Protein AF-A0ABD6B821-F1 (afdb_monomer)

InterPro domains:
  IPR001576 Phosphoglycerate kinase [PF00162] (8-234)
  IPR001576 Phosphoglycerate kinase [PR00477] (36-51)
  IPR001576 Phosphoglycerate kinase [PR00477] (71-93)
  IPR001576 Phosphoglycerate kinase [PR00477] (125-144)
  IPR001576 Phosphoglycerate kinase [PTHR11406] (9-223)
  IPR015824 Phosphoglycerate kinase, N-terminal [G3DSA:3.40.50.1260] (3-112)
  IPR015824 Phosphoglycerate kinase, N-terminal [G3DSA:3.40.50.1260] (115-234)
  IPR036043 Phosphoglycerate kinase superfamily [SSF53748] (6-221)

Sequence (234 aa):
MDRVGRCADYLDLDVRFVDDICGPTAIDAIEDAAPGEVLLLDNVRMDDDELADREPAEHARSRLVTRLADAADAYVNDAYSAAHRGHASLVGFPYALPAYAGRVMETEYEANSAIATREFDGQVTMAVGGTKATDVIEVMDAIGDKVDAFCLGGIAGELFLRAAGHSVGYDVGDSERFDEQWAENEETIRSVLDERGDQIHLPLDLAYENEYGQRAEIALWQIDEKSTPFLDVG

Mean predicted aligned error: 5.6 Å

pLDDT: mean 94.17, std 5.26, range [50.94, 98.5]

Structure (mmCIF, N/CA/C/O backbone):
data_AF-A0ABD6B821-F1
#
_entry.id   AF-A0ABD6B821-F1
#
loop_
_atom_site.group_PDB
_atom_site.id
_atom_site.type_symbol
_atom_site.label_atom_id
_atom_site.label_alt_id
_atom_site.label_comp_id
_atom_site.label_asym_id
_atom_site.label_entity_id
_atom_site.label_seq_id
_atom_site.pdbx_PDB_ins_code
_atom_site.Cartn_x
_atom_site.Cartn_y
_atom_site.Cartn_z
_atom_site.occupancy
_atom_site.B_iso_or_equiv
_atom_site.auth_seq_id
_atom_site.auth_comp_id
_atom_site.auth_asym_id
_atom_site.auth_atom_id
_atom_site.pdbx_PDB_model_num
ATOM 1 N N . MET A 1 1 ? -5.865 21.964 5.860 1.00 50.94 1 MET A N 1
ATOM 2 C CA . MET A 1 1 ? -7.031 21.408 5.142 1.00 50.94 1 MET A CA 1
ATOM 3 C C . MET A 1 1 ? -8.024 20.976 6.197 1.00 50.94 1 MET A C 1
ATOM 5 O O . MET A 1 1 ? -7.633 20.193 7.053 1.00 50.94 1 MET A O 1
ATOM 9 N N . ASP A 1 2 ? -9.235 21.522 6.170 1.00 78.69 2 ASP A N 1
ATOM 10 C CA . ASP A 1 2 ? -10.308 21.134 7.084 1.00 78.69 2 ASP A CA 1
ATOM 11 C C . ASP A 1 2 ? -10.749 19.696 6.763 1.00 78.69 2 ASP A C 1
ATOM 13 O O . ASP A 1 2 ? -11.367 19.433 5.730 1.00 78.69 2 ASP A O 1
ATOM 17 N N . ARG A 1 3 ? -10.309 18.738 7.588 1.00 78.25 3 ARG A N 1
ATOM 18 C CA . ARG A 1 3 ? -10.645 17.315 7.416 1.00 78.25 3 ARG A CA 1
ATOM 19 C C . ARG A 1 3 ? -12.113 17.052 7.748 1.00 78.25 3 ARG A C 1
ATOM 21 O O . ARG A 1 3 ? -12.692 16.139 7.174 1.00 78.25 3 ARG A O 1
ATOM 28 N N . VAL A 1 4 ? -12.696 17.869 8.622 1.00 79.75 4 VAL A N 1
ATOM 29 C CA . VAL A 1 4 ? -14.062 17.724 9.127 1.00 79.75 4 VAL A CA 1
ATOM 30 C C . VAL A 1 4 ? -15.046 18.105 8.033 1.00 79.75 4 VAL A C 1
ATOM 32 O O . VAL A 1 4 ? -15.863 17.272 7.655 1.00 79.75 4 VAL A O 1
ATOM 35 N N . GLY A 1 5 ? -14.890 19.301 7.450 1.00 74.50 5 GLY A N 1
ATOM 36 C CA . GLY A 1 5 ? -15.751 19.770 6.360 1.00 74.50 5 GLY A CA 1
ATOM 37 C C . GLY A 1 5 ? -15.772 18.805 5.174 1.00 74.50 5 GLY A C 1
ATOM 38 O O . GLY A 1 5 ? -16.833 18.425 4.698 1.00 74.50 5 GLY A O 1
ATOM 39 N N . ARG A 1 6 ? -14.604 18.289 4.773 1.00 84.44 6 ARG A N 1
ATOM 40 C CA . ARG A 1 6 ? -14.527 17.284 3.704 1.00 84.44 6 ARG A CA 1
ATOM 41 C C . ARG A 1 6 ? -15.221 15.968 4.050 1.00 84.44 6 ARG A C 1
ATOM 43 O O . ARG A 1 6 ? -15.863 15.393 3.181 1.00 84.44 6 ARG A O 1
ATOM 50 N N . CYS A 1 7 ? -15.041 15.444 5.264 1.00 83.69 7 CYS A N 1
ATOM 51 C CA . CYS A 1 7 ? -15.712 14.205 5.660 1.00 83.69 7 CYS A CA 1
ATOM 52 C C . CYS A 1 7 ? -17.230 14.389 5.689 1.00 83.69 7 CYS A C 1
ATOM 54 O O . CYS A 1 7 ? -17.938 13.521 5.190 1.00 83.69 7 CYS A O 1
ATOM 56 N N . ALA A 1 8 ? -17.709 15.523 6.205 1.00 84.94 8 ALA A N 1
ATOM 57 C CA . ALA A 1 8 ? -19.130 15.848 6.209 1.00 84.94 8 ALA A CA 1
ATOM 58 C C . ALA A 1 8 ? -19.708 15.883 4.783 1.00 84.94 8 ALA A C 1
ATOM 60 O O . ALA A 1 8 ? -20.716 15.231 4.518 1.00 84.94 8 ALA A O 1
ATOM 61 N N . ASP A 1 9 ? -19.007 16.527 3.841 1.00 85.50 9 ASP A N 1
ATOM 62 C CA . ASP A 1 9 ? -19.418 16.590 2.432 1.00 85.50 9 ASP A CA 1
ATOM 63 C C . ASP A 1 9 ? -19.541 15.200 1.777 1.00 85.50 9 ASP A C 1
ATOM 65 O O . ASP A 1 9 ? -20.451 14.965 0.983 1.00 85.50 9 ASP A O 1
ATOM 69 N N . TYR A 1 10 ? -18.629 14.266 2.081 1.00 88.69 10 TYR A N 1
ATOM 70 C CA . TYR A 1 10 ? -18.671 12.909 1.515 1.00 88.69 10 TYR A CA 1
ATOM 71 C C . TYR A 1 10 ? -19.720 12.007 2.165 1.00 88.69 10 TYR A C 1
ATOM 73 O O . TYR A 1 10 ? -20.216 11.090 1.509 1.00 88.69 10 TYR A O 1
ATOM 81 N N . LEU A 1 11 ? -20.011 12.223 3.449 1.00 85.88 11 LEU A N 1
ATOM 82 C CA . LEU A 1 11 ? -20.937 11.391 4.211 1.00 85.88 11 LEU A CA 1
ATOM 83 C C . LEU A 1 11 ? -22.391 11.864 4.104 1.00 85.88 11 LEU A C 1
ATOM 85 O O . LEU A 1 11 ? -23.276 11.084 4.438 1.00 85.88 11 LEU A O 1
ATOM 89 N N . ASP A 1 12 ? -22.632 13.100 3.648 1.00 88.50 12 ASP A N 1
ATOM 90 C CA . ASP A 1 12 ? -23.939 13.774 3.742 1.00 88.50 12 ASP A CA 1
ATOM 91 C C . ASP A 1 12 ? -24.484 13.735 5.187 1.00 88.50 12 ASP A C 1
ATOM 93 O O . ASP A 1 12 ? -25.670 13.531 5.445 1.00 88.50 12 ASP A O 1
ATOM 97 N N . LEU A 1 13 ? -23.563 13.868 6.149 1.00 88.94 13 LEU A N 1
ATOM 98 C CA . LEU A 1 13 ? -23.803 13.814 7.589 1.00 88.94 13 LEU A CA 1
ATOM 99 C C . LEU A 1 13 ? -22.979 14.892 8.288 1.00 88.94 13 LEU A C 1
ATOM 101 O O . LEU A 1 13 ? -21.835 15.159 7.912 1.00 88.94 13 LEU A O 1
ATOM 105 N N . ASP A 1 14 ? -23.533 15.460 9.356 1.00 89.69 14 ASP A N 1
ATOM 106 C CA . ASP A 1 14 ? -22.781 16.353 10.232 1.00 89.69 14 ASP A CA 1
ATOM 107 C C . ASP A 1 14 ? -21.692 15.561 10.973 1.00 89.69 14 ASP A C 1
ATOM 109 O O . ASP A 1 14 ? -21.970 14.602 11.696 1.00 89.69 14 ASP A O 1
ATOM 113 N N . VAL A 1 15 ? -20.435 15.979 10.800 1.00 94.19 15 VAL A N 1
ATOM 114 C CA . VAL A 1 15 ? -19.281 15.418 11.513 1.00 94.19 15 VAL A CA 1
ATOM 115 C C . VAL A 1 15 ? -18.841 16.405 12.583 1.00 94.19 15 VAL A C 1
ATOM 117 O O . VAL A 1 15 ? -18.443 17.532 12.282 1.00 94.19 15 VAL A O 1
ATOM 120 N N . ARG A 1 16 ? -18.870 15.980 13.846 1.00 94.81 16 ARG A N 1
ATOM 121 C CA . ARG A 1 16 ? -18.405 16.795 14.970 1.00 94.81 16 ARG A CA 1
ATOM 122 C C . ARG A 1 16 ? -16.944 16.490 15.266 1.00 94.81 16 ARG A C 1
ATOM 124 O O . ARG A 1 16 ? -16.586 15.365 15.599 1.00 94.81 16 ARG A O 1
ATOM 131 N N . PHE A 1 17 ? -16.103 17.514 15.198 1.00 96.06 17 PHE A N 1
ATOM 132 C CA . PHE A 1 17 ? -14.724 17.410 15.662 1.00 96.06 17 PHE A CA 1
ATOM 133 C C . PHE A 1 17 ? -14.644 17.470 17.187 1.00 96.06 17 PHE A C 1
ATOM 135 O O . PHE A 1 17 ? -15.317 18.297 17.812 1.00 96.06 17 PHE A O 1
ATOM 142 N N . VAL A 1 18 ? -13.791 16.633 17.767 1.00 97.25 18 VAL A N 1
ATOM 143 C CA . VAL A 1 18 ? -13.470 16.631 19.193 1.00 97.25 18 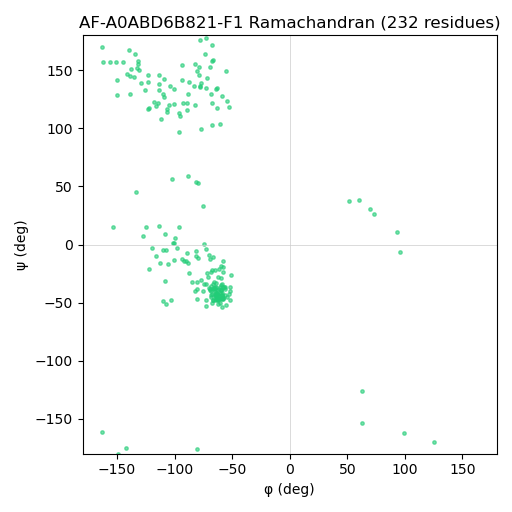VAL A CA 1
ATOM 144 C C . VAL A 1 18 ? -11.964 16.819 19.339 1.00 97.25 18 VAL A C 1
ATOM 146 O O . VAL A 1 18 ? -11.186 15.987 18.885 1.00 97.25 18 VAL A O 1
ATOM 149 N N . ASP A 1 19 ? -11.565 17.923 19.970 1.00 96.38 19 ASP A N 1
ATOM 150 C CA . ASP A 1 19 ? -10.162 18.312 20.193 1.00 96.38 19 ASP A CA 1
ATOM 151 C C . ASP A 1 19 ? -9.547 17.543 21.380 1.00 96.38 19 ASP A C 1
ATOM 153 O O . ASP A 1 19 ? -9.100 18.114 22.374 1.00 96.38 19 ASP A O 1
ATOM 157 N N . ASP A 1 20 ? -9.665 16.217 21.325 1.00 97.94 20 ASP A N 1
ATOM 158 C CA . ASP A 1 20 ? -9.138 15.242 22.276 1.00 97.94 20 ASP A CA 1
ATOM 159 C C . ASP A 1 20 ? -9.125 13.861 21.594 1.00 97.94 20 ASP A C 1
ATOM 161 O O . ASP A 1 20 ? -9.864 13.613 20.639 1.00 97.94 20 ASP A O 1
ATOM 165 N N . ILE A 1 21 ? -8.277 12.957 22.078 1.00 97.88 21 ILE A N 1
ATOM 166 C CA . ILE A 1 21 ? -8.089 11.611 21.523 1.00 97.88 21 ILE A CA 1
ATOM 167 C C . ILE A 1 21 ? -8.710 10.565 22.447 1.00 97.88 21 ILE A C 1
ATOM 169 O O . ILE A 1 21 ? -9.454 9.706 22.000 1.00 97.88 21 ILE A O 1
ATOM 173 N N . CYS A 1 22 ? -8.385 10.603 23.740 1.00 97.50 22 CYS A N 1
ATOM 174 C CA . CYS A 1 22 ? -8.849 9.617 24.727 1.00 97.50 22 CYS A CA 1
ATOM 175 C C . CYS A 1 22 ? -8.900 10.181 26.159 1.00 97.50 22 CYS A C 1
ATOM 177 O O . CYS A 1 22 ? -8.908 9.435 27.145 1.00 97.50 22 CYS A O 1
ATOM 179 N N . GLY A 1 23 ? -8.834 11.507 26.296 1.00 97.56 23 GLY A N 1
ATOM 180 C CA . GLY A 1 23 ? -9.073 12.207 27.549 1.00 97.56 23 GLY A CA 1
ATOM 181 C C . GLY A 1 23 ? -10.569 12.376 27.848 1.00 97.56 23 GLY A C 1
ATOM 182 O O . GLY A 1 23 ? -11.419 11.860 27.122 1.00 97.56 23 GLY A O 1
ATOM 183 N N . PRO A 1 24 ? -10.907 13.081 28.944 1.00 97.69 24 PRO A N 1
ATOM 184 C CA . PRO A 1 24 ? -12.293 13.251 29.377 1.00 97.69 24 PRO A CA 1
ATOM 185 C C . PRO A 1 24 ? -13.194 13.871 28.306 1.00 97.69 24 PRO A C 1
ATOM 187 O O . PRO A 1 24 ? -14.315 13.419 28.136 1.00 97.69 24 PRO A O 1
ATOM 190 N N . THR A 1 25 ? -12.693 14.841 27.532 1.00 98.06 25 THR A N 1
ATOM 191 C CA . THR A 1 25 ? -13.486 15.509 26.490 1.00 98.06 25 THR A CA 1
ATOM 192 C C . THR A 1 25 ? -13.881 14.538 25.378 1.00 98.06 25 THR A C 1
ATOM 194 O O . THR A 1 25 ? -14.997 14.621 24.869 1.00 98.06 25 THR A O 1
ATOM 197 N N . ALA A 1 26 ? -12.982 13.621 25.002 1.00 98.00 26 ALA A N 1
ATOM 198 C CA . ALA A 1 26 ? -13.280 12.575 24.027 1.00 98.00 26 ALA A CA 1
ATOM 199 C C . ALA A 1 26 ? -14.321 11.587 24.563 1.00 98.00 26 ALA A C 1
ATOM 201 O O . ALA A 1 26 ? -15.294 11.305 23.872 1.00 98.00 26 ALA A O 1
ATOM 202 N N . ILE A 1 27 ? -14.137 11.099 25.794 1.00 98.25 27 ILE A N 1
ATOM 203 C CA . ILE A 1 27 ? -15.042 10.110 26.396 1.00 98.25 27 ILE A CA 1
ATOM 204 C C . ILE A 1 27 ? -16.441 10.692 26.604 1.00 98.25 27 ILE A C 1
ATOM 206 O O . ILE A 1 27 ? -17.403 10.089 26.143 1.00 98.25 27 ILE A O 1
ATOM 210 N N . ASP A 1 28 ? -16.553 11.891 27.181 1.00 98.00 28 ASP A N 1
ATOM 211 C CA . ASP A 1 28 ? -17.843 12.559 27.381 1.00 98.00 28 ASP A CA 1
ATOM 212 C C . ASP A 1 28 ? -18.567 12.766 26.037 1.00 98.00 28 ASP A C 1
ATOM 214 O O . ASP A 1 28 ? -19.766 12.528 25.921 1.00 98.00 28 ASP A O 1
ATOM 218 N N . ALA A 1 29 ? -17.838 13.158 24.982 1.00 97.88 29 ALA A N 1
ATOM 219 C CA . ALA A 1 29 ? -18.425 13.333 23.655 1.00 97.88 29 ALA A CA 1
ATOM 22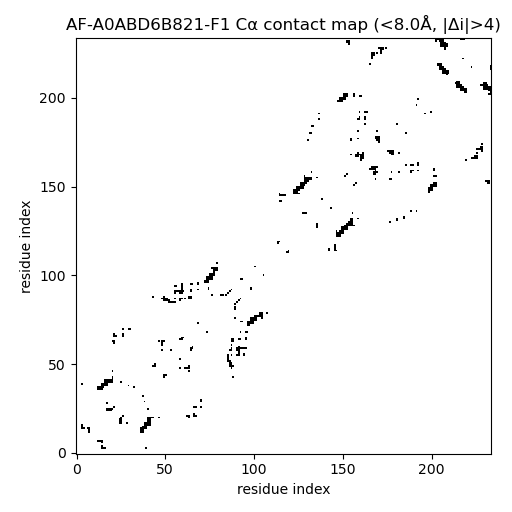0 C C . ALA A 1 29 ? -18.928 12.015 23.045 1.00 97.88 29 ALA A C 1
ATOM 222 O O . ALA A 1 29 ? -19.958 12.035 22.376 1.00 97.88 29 ALA A O 1
ATOM 223 N N . ILE A 1 30 ? -18.213 10.903 23.256 1.00 97.81 30 ILE A N 1
ATOM 224 C CA . ILE A 1 30 ? -18.612 9.567 22.789 1.00 97.81 30 ILE A CA 1
ATOM 225 C C . ILE A 1 30 ? -19.851 9.080 23.549 1.00 97.81 30 ILE A C 1
ATOM 227 O O . ILE A 1 30 ? -20.790 8.600 22.921 1.00 97.81 30 ILE A O 1
ATOM 231 N N . GLU A 1 31 ? -19.883 9.233 24.876 1.00 97.06 31 GLU A N 1
ATOM 232 C CA . GLU A 1 31 ? -21.016 8.812 25.714 1.00 97.06 31 GLU A CA 1
ATOM 233 C C . GLU A 1 31 ? -22.295 9.623 25.435 1.00 97.06 31 GLU A C 1
ATOM 235 O O . GLU A 1 31 ? -23.399 9.080 25.509 1.00 97.06 31 GLU A O 1
ATOM 240 N N . ASP A 1 32 ? -22.152 10.903 25.075 1.00 97.25 32 ASP A N 1
ATOM 241 C CA . ASP A 1 32 ? -23.264 11.786 24.707 1.00 97.25 32 ASP A CA 1
ATOM 242 C C . ASP A 1 32 ? -23.761 11.585 23.259 1.00 97.25 32 ASP A C 1
ATOM 244 O O . ASP A 1 32 ? -24.806 12.136 22.893 1.00 97.25 32 ASP A O 1
ATOM 248 N N . ALA A 1 33 ? -23.033 10.837 22.421 1.00 96.75 33 ALA A N 1
ATOM 249 C CA . ALA A 1 33 ? -23.342 10.704 21.000 1.00 96.75 33 ALA A CA 1
ATOM 250 C C . ALA A 1 33 ? -24.640 9.918 20.761 1.00 96.75 33 ALA A C 1
ATOM 252 O O . ALA A 1 33 ? -24.837 8.801 21.248 1.00 96.75 33 ALA A O 1
ATOM 253 N N . ALA A 1 34 ? -25.532 10.482 19.948 1.00 95.38 34 ALA A N 1
ATOM 254 C CA . ALA A 1 34 ? -26.761 9.806 19.555 1.00 95.38 34 ALA A CA 1
ATOM 255 C C . ALA A 1 34 ? -26.524 8.822 18.390 1.00 95.38 34 ALA A C 1
ATOM 257 O O . ALA A 1 34 ? -25.614 9.010 17.577 1.00 95.38 34 ALA A O 1
ATOM 258 N N . PRO A 1 35 ? -27.372 7.785 18.229 1.00 95.06 35 PRO A N 1
ATOM 259 C CA . PRO A 1 35 ? -27.283 6.888 17.082 1.00 95.06 35 PRO A CA 1
ATOM 260 C C . PRO A 1 35 ? -27.327 7.648 15.748 1.00 95.06 35 PRO A C 1
ATOM 262 O O . PRO A 1 35 ? -28.292 8.357 15.463 1.00 95.06 35 PRO A O 1
ATOM 265 N N . GLY A 1 36 ? -26.301 7.448 14.918 1.00 92.56 36 GLY A N 1
ATOM 266 C CA . GLY A 1 36 ? -26.153 8.107 13.616 1.00 92.56 36 GLY A CA 1
ATOM 267 C C . GLY A 1 36 ? -25.276 9.362 13.627 1.00 92.56 36 GLY A C 1
ATOM 268 O O . GLY A 1 36 ? -24.982 9.880 12.553 1.00 92.56 36 GLY A O 1
ATOM 269 N N . GLU A 1 37 ? -24.826 9.830 14.793 1.00 94.75 37 GLU A N 1
ATOM 270 C CA . GLU A 1 37 ? -23.847 10.914 14.882 1.00 94.75 37 GLU A CA 1
ATOM 271 C C . GLU A 1 37 ? -22.425 10.409 14.614 1.00 94.75 37 GLU A C 1
ATOM 273 O O . GLU A 1 37 ? -22.060 9.285 14.967 1.00 94.75 37 GLU A O 1
ATOM 278 N N . VAL A 1 38 ? -21.609 11.257 13.983 1.00 95.56 38 VAL A N 1
ATOM 279 C CA . VAL A 1 38 ? -20.219 10.944 13.640 1.00 95.56 38 VAL A CA 1
ATOM 280 C C . VAL A 1 38 ? -19.290 11.907 14.362 1.00 95.56 38 VAL A C 1
ATOM 282 O O . VAL A 1 38 ? -19.358 13.125 14.176 1.00 95.56 38 VAL A O 1
ATOM 285 N N . LEU A 1 39 ? -18.381 11.347 15.157 1.00 96.19 39 LEU A N 1
ATOM 286 C CA . LEU A 1 39 ? -17.322 12.090 15.826 1.00 96.19 39 LEU A CA 1
ATOM 287 C C . LEU A 1 39 ? -15.988 11.862 15.117 1.00 96.19 39 LEU A C 1
ATOM 289 O O . LEU A 1 39 ? -15.629 10.731 14.791 1.00 96.19 39 LEU A O 1
ATOM 293 N N . LEU A 1 40 ? -15.233 12.940 14.922 1.00 96.56 40 LEU A N 1
ATOM 294 C CA . LEU A 1 40 ? -13.838 12.884 14.505 1.00 96.56 40 LEU A CA 1
ATOM 295 C C . LEU A 1 40 ? -12.963 13.357 15.663 1.00 96.56 40 LEU A C 1
ATOM 297 O O . LEU A 1 40 ? -12.944 14.546 15.976 1.00 96.56 40 LEU A O 1
ATOM 301 N N . LEU A 1 41 ? -12.255 12.417 16.283 1.00 97.31 41 LEU A N 1
ATOM 302 C CA . LEU A 1 41 ? -11.277 12.705 17.332 1.00 97.31 41 LEU A CA 1
ATOM 303 C C . LEU A 1 41 ? -10.007 13.330 16.735 1.00 97.31 41 LEU A C 1
ATOM 305 O O . LEU A 1 41 ? -9.773 13.260 15.520 1.00 97.31 41 LEU A O 1
ATOM 309 N N . ASP A 1 42 ? -9.186 13.939 17.587 1.00 96.69 42 ASP A N 1
ATOM 310 C CA . ASP A 1 42 ? -7.944 14.576 17.152 1.00 96.69 42 ASP A CA 1
ATOM 311 C C . ASP A 1 42 ? -6.905 13.547 16.647 1.00 96.69 42 ASP A C 1
ATOM 313 O O . ASP A 1 42 ? -7.074 12.326 16.711 1.00 96.69 42 ASP A O 1
ATOM 317 N N . ASN A 1 43 ? -5.815 14.039 16.064 1.00 96.88 43 ASN A N 1
ATOM 318 C CA . ASN A 1 43 ? -4.777 13.231 15.450 1.00 96.88 43 ASN A CA 1
ATOM 319 C C . ASN A 1 43 ? -4.111 12.290 16.463 1.00 96.88 43 ASN A C 1
ATOM 321 O O . ASN A 1 43 ? -3.213 12.692 17.200 1.00 96.88 43 ASN A O 1
ATOM 325 N N . VAL A 1 44 ? -4.473 11.007 16.393 1.00 97.25 44 VAL A N 1
ATOM 326 C CA . VAL A 1 44 ? -3.994 9.937 17.283 1.00 97.25 44 VAL A CA 1
ATOM 327 C C . VAL A 1 44 ? -2.468 9.857 17.424 1.00 97.25 44 VAL A C 1
ATOM 329 O O . VAL A 1 44 ? -1.972 9.469 18.472 1.00 97.25 44 VAL A O 1
ATOM 332 N N . ARG A 1 45 ? -1.700 10.311 16.422 1.00 97.00 45 ARG A N 1
ATOM 333 C CA . ARG A 1 45 ? -0.225 10.365 16.483 1.00 97.00 45 ARG A CA 1
ATOM 334 C C . ARG A 1 45 ? 0.337 11.358 17.497 1.00 97.00 45 ARG A C 1
ATOM 336 O O . ARG A 1 45 ? 1.546 11.359 17.705 1.00 97.00 45 ARG A O 1
ATOM 343 N N . MET A 1 46 ? -0.500 12.227 18.056 1.00 96.06 46 MET A N 1
ATOM 344 C CA . MET A 1 46 ? -0.112 13.128 19.141 1.00 96.06 46 MET A CA 1
ATOM 345 C C . MET A 1 46 ? -0.136 12.434 20.510 1.00 96.06 46 MET A C 1
ATOM 347 O O . MET A 1 46 ? 0.341 13.018 21.478 1.00 96.06 46 MET A O 1
ATOM 351 N N . ASP A 1 47 ? -0.681 11.217 20.606 1.00 96.81 47 ASP A N 1
ATOM 352 C CA . ASP A 1 47 ? -0.631 10.411 21.822 1.00 96.81 47 ASP A CA 1
ATOM 353 C C . ASP A 1 47 ? 0.641 9.549 21.851 1.00 96.81 47 ASP A C 1
ATOM 355 O O . ASP A 1 47 ? 0.940 8.830 20.897 1.00 96.81 47 ASP A O 1
ATOM 359 N N . ASP A 1 48 ? 1.389 9.594 22.954 1.00 95.75 48 ASP A N 1
ATOM 360 C CA . ASP A 1 48 ? 2.637 8.834 23.104 1.00 95.75 48 ASP A CA 1
ATOM 361 C C . ASP A 1 48 ? 2.420 7.311 23.036 1.00 95.75 48 ASP A C 1
ATOM 363 O O . ASP A 1 48 ? 3.322 6.578 22.622 1.00 95.75 48 ASP A O 1
ATOM 367 N N . ASP A 1 49 ? 1.239 6.809 23.421 1.00 96.31 49 ASP A N 1
ATOM 368 C CA . ASP A 1 49 ? 0.941 5.377 23.342 1.00 96.31 49 ASP A CA 1
ATOM 369 C C . ASP A 1 49 ? 0.754 4.897 21.891 1.00 96.31 49 ASP A C 1
ATOM 371 O O . ASP A 1 49 ? 0.980 3.715 21.631 1.00 96.31 49 ASP A O 1
ATOM 375 N N . GLU A 1 50 ? 0.383 5.774 20.947 1.00 97.88 50 GLU A N 1
ATOM 376 C CA . GLU A 1 50 ? 0.148 5.423 19.535 1.00 97.88 50 GLU A CA 1
ATOM 377 C C . GLU A 1 50 ? 1.421 4.955 18.826 1.00 97.88 50 GLU A C 1
ATOM 379 O O . GLU A 1 50 ? 1.377 3.990 18.064 1.00 97.88 50 GLU A O 1
ATOM 384 N N . LEU A 1 51 ? 2.541 5.639 19.076 1.00 96.62 51 LEU A N 1
ATOM 385 C CA . LEU A 1 51 ? 3.821 5.414 18.393 1.00 96.62 51 LEU A CA 1
ATOM 386 C C . LEU A 1 51 ? 4.817 4.589 19.219 1.00 96.62 51 LEU A C 1
ATOM 388 O O . LEU A 1 51 ? 5.952 4.389 18.785 1.00 96.62 51 LEU A O 1
ATOM 392 N N . ALA A 1 52 ? 4.429 4.151 20.418 1.00 96.00 52 ALA A N 1
ATOM 393 C CA . ALA A 1 52 ? 5.286 3.335 21.264 1.00 96.00 52 ALA A CA 1
ATOM 394 C C . ALA A 1 52 ? 5.586 1.987 20.592 1.00 96.00 52 ALA A C 1
ATOM 396 O O . ALA A 1 52 ? 4.677 1.318 20.121 1.00 96.00 52 ALA A O 1
ATOM 397 N N . ASP A 1 53 ? 6.849 1.566 20.599 1.00 95.44 53 ASP A N 1
ATOM 398 C CA . ASP A 1 53 ? 7.246 0.245 20.103 1.00 95.44 53 ASP A CA 1
ATOM 399 C C . ASP A 1 53 ? 6.880 -0.825 21.142 1.00 95.44 53 ASP A C 1
ATOM 401 O O . ASP A 1 53 ? 7.545 -0.952 22.177 1.00 95.44 53 ASP A O 1
ATOM 405 N N . ARG A 1 54 ? 5.748 -1.507 20.933 1.00 94.56 54 ARG A N 1
ATOM 406 C CA . ARG A 1 54 ? 5.191 -2.512 21.850 1.00 94.56 54 ARG A CA 1
ATOM 407 C C . ARG A 1 54 ? 4.518 -3.637 21.073 1.00 94.56 54 ARG A C 1
ATOM 409 O O . ARG A 1 54 ? 4.051 -3.453 19.950 1.00 94.56 54 ARG A O 1
ATOM 416 N N . GLU A 1 55 ? 4.393 -4.805 21.698 1.00 96.81 55 GLU A N 1
ATOM 417 C CA . GLU A 1 55 ? 3.589 -5.872 21.103 1.00 96.81 55 GLU A CA 1
ATOM 418 C C . GLU A 1 55 ? 2.088 -5.514 21.120 1.00 96.81 55 GLU A C 1
ATOM 420 O O . GLU A 1 55 ? 1.620 -4.805 22.020 1.00 96.81 55 GLU A O 1
ATOM 425 N N . PRO A 1 56 ? 1.273 -6.047 20.189 1.00 97.31 56 PRO A N 1
ATOM 426 C CA . PRO A 1 56 ? -0.165 -5.763 20.136 1.00 97.31 56 PRO A CA 1
ATOM 427 C C . PRO A 1 56 ? -0.914 -5.985 21.462 1.00 97.31 56 PRO A C 1
ATOM 429 O O . PRO A 1 56 ? -1.734 -5.163 21.875 1.00 97.31 56 PRO A O 1
ATOM 432 N N . ALA A 1 57 ? -0.578 -7.055 22.191 1.00 97.12 57 ALA A N 1
ATOM 433 C CA . ALA A 1 57 ? -1.176 -7.361 23.491 1.00 97.12 57 ALA A CA 1
ATOM 434 C C . ALA A 1 57 ? -0.791 -6.355 24.596 1.00 97.12 57 ALA A C 1
ATOM 436 O O . ALA A 1 57 ? -1.512 -6.213 25.587 1.00 97.12 57 ALA A O 1
ATOM 437 N N . GLU A 1 58 ? 0.337 -5.660 24.450 1.00 97.81 58 GLU A N 1
ATOM 438 C CA . GLU A 1 58 ? 0.748 -4.570 25.335 1.00 97.81 58 GLU A CA 1
ATOM 439 C C . GLU A 1 58 ? 0.068 -3.256 24.942 1.00 97.81 58 GLU A C 1
ATOM 441 O O . GLU A 1 58 ? -0.409 -2.535 25.821 1.00 97.81 58 GLU A O 1
ATOM 446 N N . HIS A 1 59 ? -0.072 -2.975 23.640 1.00 98.00 59 HIS A N 1
ATOM 447 C CA . HIS A 1 59 ? -0.882 -1.853 23.156 1.00 98.00 59 HIS A CA 1
ATOM 448 C C . HIS A 1 59 ? -2.327 -1.930 23.647 1.00 98.00 59 HIS A C 1
ATOM 450 O O . HIS A 1 59 ? -2.894 -0.906 24.025 1.00 98.00 59 HIS A O 1
ATOM 456 N N . ALA A 1 60 ? -2.892 -3.135 23.745 1.00 97.81 60 ALA A N 1
ATOM 457 C CA . ALA A 1 60 ? -4.229 -3.374 24.290 1.00 97.81 60 ALA A CA 1
ATOM 458 C C . ALA A 1 60 ? -4.416 -2.869 25.733 1.00 97.81 60 ALA A C 1
ATOM 460 O O . ALA A 1 60 ? -5.533 -2.603 26.166 1.00 97.81 60 ALA A O 1
ATOM 461 N N . ARG A 1 61 ? -3.317 -2.733 26.487 1.00 97.81 61 ARG A N 1
ATOM 462 C CA . ARG A 1 61 ? -3.295 -2.257 27.880 1.00 97.81 61 ARG A CA 1
ATOM 463 C C . ARG A 1 61 ? -2.887 -0.788 27.994 1.00 97.81 61 ARG A C 1
ATOM 465 O O . ARG A 1 61 ? -2.761 -0.279 29.106 1.00 97.81 61 ARG A O 1
ATOM 472 N N . SER A 1 62 ? -2.632 -0.126 26.867 1.00 98.06 62 SER A N 1
ATOM 473 C CA . SER A 1 62 ? -2.255 1.285 26.824 1.00 98.06 62 SER A CA 1
ATOM 474 C C . SER A 1 62 ? -3.409 2.181 27.278 1.00 98.06 62 SER A C 1
ATOM 476 O O . SER A 1 62 ? -4.576 1.773 27.246 1.00 98.06 62 SER A O 1
ATOM 478 N N . ARG A 1 63 ? -3.102 3.414 27.698 1.00 97.75 63 ARG A N 1
ATOM 479 C CA . ARG A 1 63 ? -4.132 4.373 28.118 1.00 97.75 63 ARG A CA 1
ATOM 480 C C . ARG A 1 63 ? -5.061 4.689 26.951 1.00 97.75 63 ARG A C 1
ATOM 482 O O . ARG A 1 63 ? -6.269 4.725 27.150 1.00 97.75 63 ARG A O 1
ATOM 489 N N . LEU A 1 64 ? -4.495 4.874 25.759 1.00 98.25 64 LEU A N 1
ATOM 490 C CA . LEU A 1 64 ? -5.244 5.147 24.536 1.00 98.25 64 LEU A CA 1
ATOM 491 C C . LEU A 1 64 ? -6.298 4.069 24.254 1.00 98.25 64 LEU A C 1
ATOM 493 O O . LEU A 1 64 ? -7.473 4.387 24.078 1.00 98.25 64 LEU A O 1
ATOM 497 N N . VAL A 1 65 ? -5.886 2.797 24.250 1.00 98.44 65 VAL A N 1
ATOM 498 C CA . VAL A 1 65 ? -6.779 1.686 23.890 1.00 98.44 65 VAL A CA 1
ATOM 499 C C . VAL A 1 65 ? -7.796 1.415 24.988 1.00 98.44 65 VAL A C 1
ATOM 501 O O . VAL A 1 65 ? -8.979 1.323 24.691 1.00 98.44 65 VAL A O 1
ATOM 504 N N . THR A 1 66 ? -7.366 1.329 26.249 1.00 98.25 66 THR A N 1
ATOM 505 C CA . THR A 1 66 ? -8.276 1.008 27.364 1.00 98.25 66 THR A CA 1
ATOM 506 C C . THR A 1 66 ? -9.377 2.053 27.523 1.00 98.25 66 THR A C 1
ATOM 508 O O . THR A 1 66 ? -10.545 1.694 27.605 1.00 98.25 66 THR A O 1
ATOM 511 N N . ARG A 1 67 ? -9.036 3.347 27.470 1.00 97.94 67 ARG A N 1
ATOM 512 C CA . ARG A 1 67 ? -10.017 4.435 27.604 1.00 97.94 67 ARG A CA 1
ATOM 513 C C . ARG A 1 67 ? -11.066 4.426 26.502 1.00 97.94 67 ARG A C 1
ATOM 515 O O . ARG A 1 67 ? -12.241 4.594 26.794 1.00 97.94 67 ARG A O 1
ATOM 522 N N . LEU A 1 68 ? -10.640 4.261 25.252 1.00 98.31 68 LEU A N 1
ATOM 523 C CA . LEU A 1 68 ? -11.561 4.251 24.119 1.00 98.31 68 LEU A CA 1
ATOM 524 C C . LEU A 1 68 ? -12.359 2.946 24.042 1.00 98.31 68 LEU A C 1
ATOM 526 O O . LEU A 1 68 ? -13.526 2.981 23.673 1.00 98.31 68 LEU A O 1
ATOM 530 N N . ALA A 1 69 ? -11.763 1.814 24.425 1.00 98.06 69 ALA A N 1
ATOM 531 C CA . ALA A 1 69 ? -12.461 0.535 24.466 1.00 98.06 69 ALA A CA 1
ATOM 532 C C . ALA A 1 69 ? -13.561 0.497 25.534 1.00 98.06 69 ALA A C 1
ATOM 534 O O . ALA A 1 69 ? -14.600 -0.104 25.298 1.00 98.06 69 ALA A O 1
ATOM 535 N N . ASP A 1 70 ? -13.376 1.179 26.667 1.00 97.44 70 ASP A N 1
ATOM 536 C CA . ASP A 1 70 ? -14.416 1.293 27.697 1.00 97.44 70 ASP A CA 1
ATOM 537 C C . ASP A 1 70 ? -15.657 2.075 27.212 1.00 97.44 70 ASP A C 1
ATOM 539 O O . ASP A 1 70 ? -16.741 1.899 27.768 1.00 97.44 70 ASP A O 1
ATOM 543 N N . ALA A 1 71 ? -15.511 2.913 26.177 1.00 97.25 71 ALA A N 1
ATOM 544 C CA . ALA A 1 71 ? -16.568 3.757 25.614 1.00 97.25 71 ALA A CA 1
ATOM 545 C C . ALA A 1 71 ? -17.061 3.290 24.228 1.00 97.25 71 ALA A C 1
ATOM 547 O O . ALA A 1 71 ? -17.802 4.014 23.564 1.00 97.25 71 ALA A O 1
ATOM 548 N N . ALA A 1 72 ? -16.650 2.107 23.762 1.00 97.62 72 ALA A N 1
ATOM 549 C CA . ALA A 1 72 ? -17.004 1.592 22.442 1.00 97.62 72 ALA A CA 1
ATOM 550 C C . ALA A 1 72 ? -17.415 0.116 22.494 1.00 97.62 72 ALA A C 1
ATOM 552 O O . ALA A 1 72 ? -16.832 -0.687 23.214 1.00 97.62 72 ALA A O 1
ATOM 553 N N . ASP A 1 73 ? -18.387 -0.265 21.666 1.00 98.00 73 ASP A N 1
ATOM 554 C CA . ASP A 1 73 ? -18.881 -1.648 21.616 1.00 98.00 73 ASP A CA 1
ATOM 555 C C . ASP A 1 73 ? -18.085 -2.547 20.654 1.00 98.00 73 ASP A C 1
ATOM 557 O O . ASP A 1 73 ? -18.085 -3.775 20.777 1.00 98.00 73 ASP A O 1
ATOM 561 N N . ALA A 1 74 ? -17.439 -1.950 19.650 1.00 98.44 74 ALA A N 1
ATOM 562 C CA . ALA A 1 74 ? -16.741 -2.661 18.588 1.00 98.44 74 ALA A CA 1
ATOM 563 C C . ALA A 1 74 ? -15.649 -1.796 17.957 1.00 98.44 74 ALA A C 1
ATOM 565 O O . ALA A 1 74 ? -15.708 -0.567 17.976 1.00 98.44 74 ALA A O 1
ATOM 566 N N . TYR A 1 75 ? -14.679 -2.461 17.339 1.00 98.50 75 TYR A N 1
ATOM 567 C CA . TYR A 1 75 ? -13.625 -1.834 16.556 1.00 98.50 75 TYR A CA 1
ATOM 568 C C . TYR A 1 75 ? -13.766 -2.206 15.080 1.00 98.50 75 TYR A C 1
ATOM 570 O O . TYR A 1 75 ? -13.926 -3.377 14.739 1.00 98.50 75 TYR A O 1
ATOM 578 N N . VAL A 1 76 ? -13.678 -1.214 14.195 1.00 98.44 76 VAL A N 1
ATOM 579 C CA . VAL A 1 76 ? -13.664 -1.426 12.744 1.00 98.44 76 VAL A CA 1
ATOM 580 C C . VAL A 1 76 ? -12.398 -0.799 12.175 1.00 98.44 76 VAL A C 1
ATOM 582 O O . VAL A 1 76 ? -12.224 0.416 12.252 1.00 98.44 76 VAL A O 1
ATOM 585 N N . ASN A 1 77 ? -11.515 -1.615 11.597 1.00 97.94 77 ASN A N 1
ATOM 586 C CA . ASN A 1 77 ? -10.325 -1.120 10.909 1.00 97.94 77 ASN A CA 1
ATOM 587 C C . ASN A 1 77 ? -10.602 -0.995 9.412 1.00 97.94 77 ASN A C 1
ATOM 589 O O . ASN A 1 77 ? -10.718 -2.004 8.720 1.00 97.94 77 ASN A O 1
ATOM 593 N N . ASP A 1 78 ? -10.668 0.240 8.919 1.00 97.38 78 ASP A N 1
ATOM 594 C CA . ASP A 1 78 ? -10.786 0.546 7.487 1.00 97.38 78 ASP A CA 1
ATOM 595 C C . ASP A 1 78 ? -9.534 1.251 6.925 1.00 97.38 78 ASP A C 1
ATOM 597 O O . ASP A 1 78 ? -9.550 1.850 5.852 1.00 97.38 78 ASP A O 1
ATOM 601 N N . ALA A 1 79 ? -8.418 1.201 7.661 1.00 96.38 79 ALA A N 1
ATOM 602 C CA . ALA A 1 79 ? -7.181 1.920 7.369 1.00 96.38 79 ALA A CA 1
ATOM 603 C C . ALA A 1 79 ? -6.100 1.009 6.753 1.00 96.38 79 ALA A C 1
ATOM 605 O O . ALA A 1 79 ? -4.977 0.940 7.259 1.00 96.38 79 ALA A O 1
ATOM 606 N N . TYR A 1 80 ? -6.408 0.335 5.634 1.00 95.62 80 TYR A N 1
ATOM 607 C CA . TYR A 1 80 ? -5.487 -0.615 4.979 1.00 95.62 80 TYR A CA 1
ATOM 608 C C . TYR A 1 80 ? -4.098 -0.019 4.690 1.00 95.62 80 TYR A C 1
ATOM 610 O O . TYR A 1 80 ? -3.071 -0.621 4.996 1.00 95.62 80 TYR A O 1
ATOM 618 N N . SER A 1 81 ? -4.048 1.229 4.212 1.00 94.06 81 SER A N 1
ATOM 619 C CA . SER A 1 81 ? -2.790 1.934 3.912 1.00 94.06 81 SER A CA 1
ATOM 620 C C . SER A 1 81 ? -1.854 2.108 5.117 1.00 94.06 81 SER A C 1
ATOM 622 O O . SER A 1 81 ? -0.662 2.368 4.944 1.00 94.06 81 SER A O 1
ATOM 624 N N . ALA A 1 82 ? -2.365 1.969 6.342 1.00 95.44 82 ALA A N 1
ATOM 625 C CA . ALA A 1 82 ? -1.582 2.009 7.569 1.00 95.44 82 ALA A CA 1
ATOM 626 C C . ALA A 1 82 ? -1.429 0.631 8.237 1.00 95.44 82 ALA A C 1
ATOM 628 O O . ALA A 1 82 ? -0.668 0.538 9.194 1.00 95.44 82 ALA A O 1
ATOM 629 N N . ALA A 1 83 ? -2.076 -0.425 7.731 1.00 93.25 83 ALA A N 1
ATOM 630 C CA . ALA A 1 83 ? -2.171 -1.741 8.373 1.00 93.25 83 ALA A CA 1
ATOM 631 C C . ALA A 1 83 ? -0.821 -2.443 8.602 1.00 93.25 83 ALA A C 1
ATOM 633 O O . ALA A 1 83 ? -0.710 -3.292 9.480 1.00 93.25 83 ALA A O 1
ATOM 634 N N . HIS A 1 84 ? 0.221 -2.057 7.860 1.00 93.06 84 HIS A N 1
ATOM 635 C CA . HIS A 1 84 ? 1.594 -2.540 8.044 1.00 93.06 84 HIS A CA 1
ATOM 636 C C . HIS A 1 84 ? 2.291 -1.970 9.295 1.00 93.06 84 HIS A C 1
ATOM 638 O O . HIS A 1 84 ? 3.442 -2.311 9.561 1.00 93.06 84 HIS A O 1
ATOM 644 N N . ARG A 1 85 ? 1.648 -1.062 10.042 1.00 94.56 85 ARG A N 1
ATOM 645 C CA . ARG A 1 85 ? 2.226 -0.428 11.232 1.00 94.56 85 ARG A CA 1
ATOM 646 C C . ARG A 1 85 ? 1.707 -1.062 12.515 1.00 94.56 85 ARG A C 1
ATOM 648 O O . ARG A 1 85 ? 0.502 -1.182 12.712 1.00 94.56 85 ARG A O 1
ATOM 655 N N . GLY A 1 86 ? 2.622 -1.342 13.439 1.00 96.25 86 GLY A N 1
ATOM 656 C CA . GLY A 1 86 ? 2.322 -1.846 14.782 1.00 96.25 86 GLY A CA 1
ATOM 657 C C . GLY A 1 86 ? 1.781 -0.796 15.756 1.00 96.25 86 GLY A C 1
ATOM 658 O O . GLY A 1 86 ? 2.102 -0.862 16.928 1.00 96.25 86 GLY A O 1
ATOM 659 N N . HIS A 1 87 ? 1.021 0.198 15.297 1.00 98.00 87 HIS A N 1
ATOM 660 C CA . HIS A 1 87 ? 0.558 1.292 16.156 1.00 98.00 87 HIS A CA 1
ATOM 661 C C . HIS A 1 87 ? -0.636 0.904 17.035 1.00 98.00 87 HIS A C 1
ATOM 663 O O . HIS A 1 87 ? -1.486 0.109 16.620 1.00 98.00 87 HIS A O 1
ATOM 669 N N . ALA A 1 88 ? -0.785 1.552 18.193 1.00 98.06 88 ALA A N 1
ATOM 670 C CA . ALA A 1 88 ? -1.840 1.231 19.157 1.00 98.06 88 ALA A CA 1
ATOM 671 C C . ALA A 1 88 ? -3.258 1.259 18.566 1.00 98.06 88 ALA A C 1
ATOM 673 O O . ALA A 1 88 ? -4.033 0.327 18.793 1.00 98.06 88 ALA A O 1
ATOM 674 N N . SER A 1 89 ? -3.591 2.288 17.781 1.00 97.81 89 SER A N 1
ATOM 675 C CA . SER A 1 89 ? -4.916 2.441 17.163 1.00 97.81 89 SER A CA 1
ATOM 676 C C . SER A 1 89 ? -5.233 1.418 16.067 1.00 97.81 89 SER A C 1
ATOM 678 O O . SER 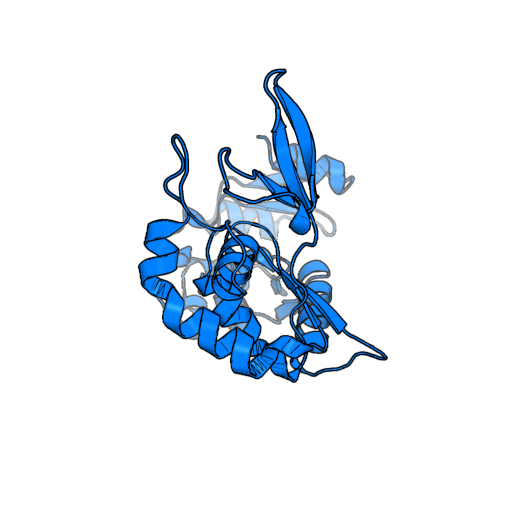A 1 89 ? -6.390 1.281 15.662 1.00 97.81 89 SER A O 1
ATOM 680 N N . LEU A 1 90 ? -4.224 0.677 15.604 1.00 97.75 90 LEU A N 1
ATOM 681 C CA . LEU A 1 90 ? -4.352 -0.354 14.576 1.00 97.75 90 LEU A CA 1
ATOM 682 C C . LEU A 1 90 ? -4.330 -1.761 15.171 1.00 97.75 90 LEU A C 1
ATOM 684 O O . LEU A 1 90 ? -5.174 -2.586 14.829 1.00 97.75 90 LEU A O 1
ATOM 688 N N . VAL A 1 91 ? -3.369 -2.038 16.058 1.00 97.81 91 VAL A N 1
ATOM 689 C CA . VAL A 1 91 ? -3.110 -3.400 16.552 1.00 97.81 91 VAL A CA 1
ATOM 690 C C . VAL A 1 91 ? -3.596 -3.646 17.977 1.00 97.81 91 VAL A C 1
ATOM 692 O O . VAL A 1 91 ? -3.730 -4.799 18.377 1.00 97.81 91 VAL A O 1
ATOM 695 N N . GLY A 1 92 ? -3.883 -2.595 18.752 1.00 98.06 92 GLY A N 1
ATOM 696 C CA . GLY A 1 92 ? -4.284 -2.725 20.153 1.00 98.06 92 GLY A CA 1
ATOM 697 C C . GLY A 1 92 ? -5.759 -3.088 20.340 1.00 98.06 92 GLY A C 1
ATOM 698 O O . GLY A 1 92 ? -6.080 -4.006 21.094 1.00 98.06 92 GLY A O 1
ATOM 699 N N . PHE A 1 93 ? -6.666 -2.406 19.634 1.00 98.25 93 PHE A N 1
ATOM 700 C CA . PHE A 1 93 ? -8.114 -2.622 19.767 1.00 98.25 93 PHE A CA 1
ATOM 701 C C . PHE A 1 93 ? -8.602 -4.048 19.450 1.00 98.25 93 PHE A C 1
ATOM 703 O O . PHE A 1 93 ? -9.489 -4.508 20.169 1.00 98.25 93 PHE A O 1
ATOM 710 N N . PRO A 1 94 ? -8.029 -4.798 18.484 1.00 97.69 94 PRO A N 1
ATOM 711 C CA . PRO A 1 94 ? -8.406 -6.196 18.245 1.00 97.69 94 PRO A CA 1
ATOM 712 C C . PRO A 1 94 ? -8.254 -7.145 19.441 1.00 97.69 94 PRO A C 1
ATOM 714 O O . PRO A 1 94 ? -8.864 -8.211 19.457 1.00 97.69 94 PRO A O 1
ATOM 717 N N . TYR A 1 95 ? -7.459 -6.773 20.447 1.00 97.75 95 TYR A N 1
ATOM 718 C CA . TYR A 1 95 ? -7.306 -7.532 21.693 1.00 97.75 95 TYR A CA 1
ATOM 719 C C . TYR A 1 95 ? -8.256 -7.067 22.807 1.00 97.75 95 TYR A C 1
ATOM 721 O O . TYR A 1 95 ? -8.369 -7.751 23.826 1.00 97.75 95 TYR A O 1
ATOM 729 N N . ALA A 1 96 ? -8.906 -5.913 22.641 1.00 97.56 96 ALA A N 1
ATOM 730 C CA . ALA A 1 96 ? -9.772 -5.292 23.643 1.00 97.56 96 ALA A CA 1
ATOM 731 C C . ALA A 1 96 ? -11.264 -5.366 23.275 1.00 97.56 96 ALA A C 1
ATOM 733 O O . ALA A 1 96 ? -12.102 -5.469 24.166 1.00 97.56 96 ALA A O 1
ATOM 734 N N . LEU A 1 97 ? -11.595 -5.347 21.981 1.00 98.31 97 LEU A N 1
ATOM 735 C CA . LEU A 1 97 ? -12.963 -5.286 21.466 1.00 98.31 97 LEU A CA 1
ATOM 736 C C . LEU A 1 97 ? -13.212 -6.340 20.378 1.00 98.31 97 LEU A C 1
ATOM 738 O O . LEU A 1 97 ? -12.270 -6.757 19.699 1.00 98.31 97 LEU A O 1
ATOM 742 N N . PRO A 1 98 ? -14.481 -6.725 20.134 1.00 98.44 98 PRO A N 1
ATOM 743 C CA . PRO A 1 98 ? -14.865 -7.368 18.882 1.00 98.44 98 PRO A CA 1
ATOM 744 C C . PRO A 1 98 ? -14.409 -6.510 17.694 1.00 98.44 98 PRO A C 1
ATOM 746 O O . PRO A 1 98 ? -14.824 -5.357 17.561 1.00 98.44 98 PRO A O 1
ATOM 749 N N . ALA A 1 99 ? -13.538 -7.069 16.854 1.00 97.94 99 ALA A N 1
ATOM 750 C CA . ALA A 1 99 ? -12.878 -6.351 15.773 1.00 97.94 99 ALA A CA 1
ATOM 751 C C . ALA A 1 99 ? -13.310 -6.851 14.396 1.00 97.94 99 ALA A C 1
ATOM 753 O O . ALA A 1 99 ? -13.398 -8.056 14.158 1.00 97.94 99 ALA A O 1
ATOM 754 N N . TYR A 1 100 ? -13.532 -5.905 13.488 1.00 98.19 100 TYR A N 1
ATOM 755 C CA . TYR A 1 100 ? -14.017 -6.149 12.136 1.00 98.19 100 TYR A CA 1
ATOM 756 C C . TYR A 1 100 ? -13.176 -5.381 11.112 1.00 98.19 100 TYR A C 1
ATOM 758 O O . TYR A 1 100 ? -12.627 -4.316 11.404 1.00 98.19 100 TYR A O 1
ATOM 766 N N . ALA A 1 101 ? -13.094 -5.912 9.895 1.00 97.56 101 ALA A N 1
ATOM 767 C CA . ALA A 1 101 ? -12.590 -5.168 8.750 1.00 97.56 101 ALA A CA 1
ATOM 768 C C . ALA A 1 101 ? -13.684 -4.218 8.242 1.00 97.56 101 ALA A C 1
ATOM 770 O O . ALA A 1 101 ? -14.849 -4.605 8.132 1.00 97.56 101 ALA A O 1
ATOM 771 N N . GLY A 1 102 ? -13.314 -2.974 7.945 1.00 97.81 102 GLY A N 1
ATOM 772 C CA . GLY A 1 102 ? -14.146 -2.101 7.122 1.00 97.81 102 GLY A CA 1
ATOM 773 C C . GLY A 1 102 ? -14.123 -2.542 5.654 1.00 97.81 102 GLY A C 1
ATOM 774 O O . GLY A 1 102 ? -13.424 -3.484 5.288 1.00 97.81 102 GLY A O 1
ATOM 775 N N . ARG A 1 103 ? -14.887 -1.862 4.793 1.00 97.25 103 ARG A N 1
ATOM 776 C CA . ARG A 1 103 ? -15.051 -2.270 3.385 1.00 97.25 103 ARG A CA 1
ATOM 777 C C . ARG A 1 103 ? -13.784 -2.099 2.552 1.00 97.25 103 ARG A C 1
ATOM 779 O O . ARG A 1 103 ? -13.540 -2.899 1.653 1.00 97.25 103 ARG A O 1
ATOM 786 N N . VAL A 1 104 ? -12.998 -1.057 2.820 1.00 96.56 104 VAL A N 1
ATOM 787 C CA . VAL A 1 104 ? -11.699 -0.850 2.167 1.00 96.56 104 VAL A CA 1
ATOM 788 C C . VAL A 1 104 ? -10.746 -1.950 2.610 1.00 96.56 104 VAL A C 1
ATOM 790 O O . VAL A 1 104 ? -10.138 -2.595 1.765 1.00 96.56 104 VAL A O 1
ATOM 793 N N . MET A 1 105 ? -10.665 -2.215 3.916 1.00 97.06 105 MET A N 1
ATOM 794 C CA . MET A 1 105 ? -9.831 -3.298 4.445 1.00 97.06 105 MET A CA 1
ATOM 795 C C . MET A 1 105 ? -10.226 -4.667 3.877 1.00 97.06 105 MET A C 1
ATOM 797 O O . MET A 1 105 ? -9.351 -5.420 3.467 1.00 97.06 105 MET A O 1
ATOM 801 N N . GLU A 1 106 ? -11.521 -4.979 3.835 1.00 97.25 106 GLU A N 1
ATOM 802 C CA . GLU A 1 106 ? -12.063 -6.216 3.263 1.00 97.25 106 GLU A CA 1
ATOM 803 C C . GLU A 1 106 ? -11.670 -6.359 1.789 1.00 97.25 106 GLU A C 1
ATOM 805 O O . GLU A 1 106 ? -11.024 -7.337 1.427 1.00 97.25 106 GLU A O 1
ATOM 810 N N . THR A 1 107 ? -11.961 -5.345 0.967 1.00 95.94 107 THR A N 1
ATOM 811 C CA . THR A 1 107 ? -11.657 -5.363 -0.476 1.00 95.94 107 THR A CA 1
ATOM 812 C C . THR A 1 107 ? -10.163 -5.561 -0.737 1.00 95.94 107 THR A C 1
ATOM 814 O O . THR A 1 107 ? -9.771 -6.371 -1.576 1.00 95.94 107 THR A O 1
ATOM 817 N N . GLU A 1 108 ? -9.315 -4.830 -0.011 1.00 95.31 108 GLU A N 1
ATOM 818 C CA . GLU A 1 108 ? -7.862 -4.916 -0.158 1.00 95.31 108 GLU A CA 1
ATOM 819 C C . GLU A 1 108 ? -7.329 -6.272 0.315 1.00 95.31 108 GLU A C 1
ATOM 821 O O . GLU A 1 108 ? -6.490 -6.882 -0.351 1.00 95.31 108 GLU A O 1
ATOM 826 N N . TYR A 1 109 ? -7.830 -6.780 1.442 1.00 93.31 109 TYR A N 1
ATOM 827 C CA . TYR A 1 109 ? -7.442 -8.085 1.961 1.00 93.31 109 TYR A CA 1
ATOM 828 C C . TYR A 1 109 ? -7.837 -9.212 1.006 1.00 93.31 109 TYR A C 1
ATOM 830 O O . TYR A 1 109 ? -7.015 -10.087 0.740 1.00 93.31 109 TYR A O 1
ATOM 838 N N . GLU A 1 110 ? -9.056 -9.190 0.466 1.00 92.75 110 GLU A N 1
ATOM 839 C CA . GLU A 1 110 ? -9.536 -10.188 -0.493 1.00 92.75 110 GLU A CA 1
ATOM 840 C C . GLU A 1 110 ? -8.701 -10.175 -1.774 1.00 92.75 110 GLU A C 1
ATOM 842 O O . GLU A 1 110 ? -8.222 -11.226 -2.202 1.00 92.75 110 GLU A O 1
ATOM 847 N N . ALA A 1 111 ? -8.453 -8.994 -2.349 1.00 89.19 111 ALA A N 1
ATOM 848 C CA . ALA A 1 111 ? -7.656 -8.860 -3.564 1.00 89.19 111 ALA A CA 1
ATOM 849 C C . ALA A 1 111 ? -6.220 -9.376 -3.370 1.00 89.19 111 ALA A C 1
ATOM 851 O O . ALA A 1 111 ? -5.725 -10.160 -4.183 1.00 89.19 111 ALA A O 1
ATOM 852 N N . ASN A 1 112 ? -5.557 -8.987 -2.276 1.00 89.06 112 ASN A N 1
ATOM 853 C CA . ASN A 1 112 ? -4.191 -9.432 -1.989 1.00 89.06 112 ASN A CA 1
ATOM 854 C C . ASN A 1 112 ? -4.133 -10.922 -1.627 1.00 89.06 112 ASN A C 1
ATOM 856 O O . ASN A 1 112 ? -3.216 -11.626 -2.055 1.00 89.06 112 ASN A O 1
ATOM 860 N N . SER A 1 113 ? -5.122 -11.424 -0.883 1.00 90.06 113 SE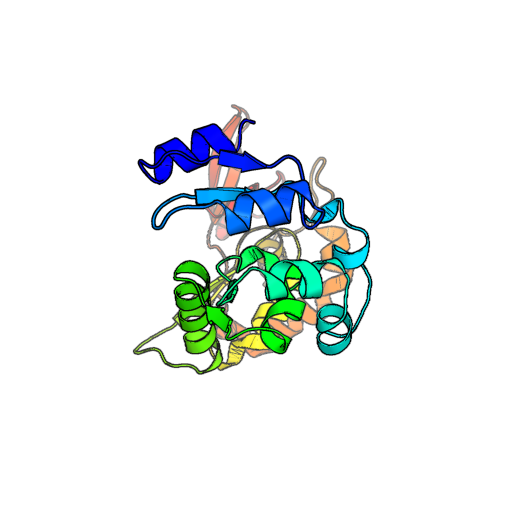R A N 1
ATOM 861 C CA . SER A 1 113 ? -5.206 -12.843 -0.529 1.00 90.06 113 SER A CA 1
ATOM 862 C C . SER A 1 113 ? -5.388 -13.702 -1.770 1.00 90.06 113 SER A C 1
ATOM 864 O O . SER A 1 113 ? -4.649 -14.669 -1.920 1.00 90.06 113 SER A O 1
ATOM 866 N N . ALA A 1 114 ? -6.269 -13.310 -2.695 1.00 88.56 114 ALA A N 1
ATOM 867 C CA . ALA A 1 114 ? -6.480 -14.031 -3.947 1.00 88.56 114 ALA A CA 1
ATOM 868 C C . ALA A 1 114 ? -5.188 -14.147 -4.778 1.00 88.56 114 ALA A C 1
ATOM 870 O O . ALA A 1 114 ? -4.919 -15.191 -5.377 1.00 88.56 114 ALA A O 1
ATOM 871 N N . ILE A 1 115 ? -4.336 -13.111 -4.772 1.00 86.44 115 ILE A N 1
ATOM 872 C CA . ILE A 1 115 ? -3.017 -13.150 -5.434 1.00 86.44 115 ILE A CA 1
ATOM 873 C C . ILE A 1 115 ? -2.099 -14.130 -4.712 1.00 86.44 115 ILE A C 1
ATOM 875 O O . ILE A 1 115 ? -1.541 -15.030 -5.342 1.00 86.44 115 ILE A O 1
ATOM 879 N N . ALA A 1 116 ? -1.989 -14.012 -3.390 1.00 85.31 116 ALA A N 1
ATOM 880 C CA . ALA A 1 116 ? -1.126 -14.870 -2.587 1.00 85.31 116 ALA A CA 1
ATOM 881 C C . ALA A 1 116 ? -1.511 -16.363 -2.677 1.00 85.31 116 ALA A C 1
ATOM 883 O O . ALA A 1 116 ? -0.640 -17.241 -2.709 1.00 85.31 116 ALA A O 1
ATOM 884 N N . THR A 1 117 ? -2.809 -16.670 -2.753 1.00 87.69 117 THR A N 1
ATOM 885 C CA . THR A 1 117 ? -3.344 -18.039 -2.812 1.00 87.69 117 THR A CA 1
ATOM 886 C C . THR A 1 117 ? -3.485 -18.583 -4.233 1.00 87.69 117 THR A C 1
ATOM 888 O O . THR A 1 117 ? -3.687 -19.789 -4.382 1.00 87.69 117 THR A O 1
ATOM 891 N N . ARG A 1 118 ? -3.277 -17.760 -5.274 1.00 84.75 118 ARG A N 1
ATOM 892 C CA . ARG A 1 118 ? -3.556 -18.091 -6.687 1.00 84.75 118 ARG A CA 1
ATOM 893 C C . ARG A 1 118 ? -5.035 -18.426 -6.933 1.00 84.75 118 ARG A C 1
ATOM 895 O O . ARG A 1 118 ? -5.354 -19.318 -7.715 1.00 84.75 118 ARG A O 1
ATOM 902 N N . GLU A 1 119 ? -5.945 -17.722 -6.277 1.00 85.56 119 GLU A N 1
ATOM 903 C CA . GLU A 1 119 ? -7.392 -17.885 -6.450 1.00 85.56 119 GLU A CA 1
ATOM 904 C C . GLU A 1 119 ? -7.918 -16.990 -7.584 1.00 85.56 119 GLU A C 1
ATOM 906 O O . GLU A 1 119 ? -8.790 -16.147 -7.390 1.00 85.56 119 GLU A O 1
ATOM 911 N N . PHE A 1 120 ? -7.380 -17.179 -8.794 1.00 79.06 120 PHE A N 1
ATOM 912 C CA . PHE A 1 120 ? -7.837 -16.497 -10.006 1.00 79.06 120 PHE A CA 1
ATOM 913 C C . PHE A 1 120 ? -8.098 -17.477 -11.142 1.00 79.06 120 PHE A C 1
ATOM 915 O O . PHE A 1 120 ? -7.304 -18.381 -11.405 1.00 79.06 120 PHE A O 1
ATOM 922 N N . ASP A 1 121 ? -9.184 -17.232 -11.870 1.00 78.81 121 ASP A N 1
ATOM 923 C CA . ASP A 1 121 ? -9.431 -17.872 -13.153 1.00 78.81 121 ASP A CA 1
ATOM 924 C C . ASP A 1 121 ? -8.661 -17.128 -14.257 1.00 78.81 121 ASP A C 1
ATOM 926 O O . ASP A 1 121 ? -8.899 -15.948 -14.514 1.00 78.81 121 ASP A O 1
ATOM 930 N N . GLY A 1 122 ? -7.763 -17.830 -14.952 1.00 84.38 122 GLY A N 1
ATOM 931 C CA . GLY A 1 122 ? -7.020 -17.293 -16.096 1.00 84.38 122 GLY A CA 1
ATOM 932 C C . GLY A 1 122 ? -5.603 -16.816 -15.767 1.00 84.38 122 GLY A C 1
ATOM 933 O O . GLY A 1 122 ? -5.007 -17.231 -14.777 1.00 84.38 122 GLY A O 1
ATOM 934 N N . GLN A 1 123 ? -5.040 -15.998 -16.661 1.00 87.94 123 GLN A N 1
ATOM 93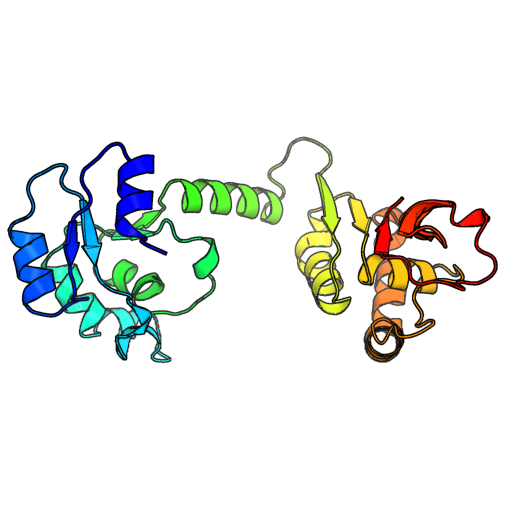5 C CA . GLN A 1 123 ? -3.689 -15.452 -16.508 1.00 87.94 123 GLN A CA 1
ATOM 936 C C . GLN A 1 123 ? -3.699 -14.203 -15.618 1.00 87.94 123 GLN A C 1
ATOM 938 O O . GLN A 1 123 ? -4.531 -13.314 -15.792 1.00 87.94 123 GLN A O 1
ATOM 943 N N . VAL A 1 124 ? -2.738 -14.123 -14.704 1.00 90.31 124 VAL A N 1
ATOM 944 C CA . VAL A 1 124 ? -2.450 -12.976 -13.845 1.00 90.31 124 VAL A CA 1
ATOM 945 C C . VAL A 1 124 ? -1.181 -12.312 -14.356 1.00 90.31 124 VAL A C 1
ATOM 947 O O . VAL A 1 124 ? -0.093 -12.887 -14.294 1.00 90.31 124 VAL A O 1
ATOM 950 N N . THR A 1 125 ? -1.331 -11.086 -14.841 1.00 93.06 125 THR A N 1
ATOM 951 C CA . THR A 1 125 ? -0.226 -10.226 -15.263 1.00 93.06 125 THR A CA 1
ATOM 952 C C . THR A 1 125 ? -0.091 -9.074 -14.280 1.00 93.06 125 THR A C 1
ATOM 954 O O . THR A 1 125 ? -1.072 -8.384 -14.006 1.00 93.06 125 THR A O 1
ATOM 957 N N . MET A 1 126 ? 1.117 -8.841 -13.774 1.00 93.31 126 MET A N 1
ATOM 958 C CA . MET A 1 126 ? 1.410 -7.733 -12.872 1.00 93.31 126 MET A CA 1
ATOM 959 C C . MET A 1 126 ? 2.256 -6.678 -13.580 1.00 93.31 126 MET A C 1
ATOM 961 O O . MET A 1 126 ? 3.312 -6.985 -14.122 1.00 93.31 126 MET A O 1
ATOM 965 N N . ALA A 1 127 ? 1.813 -5.422 -13.556 1.00 95.00 127 ALA A N 1
ATOM 966 C CA . ALA A 1 127 ? 2.638 -4.294 -13.974 1.00 95.00 127 ALA A CA 1
ATOM 967 C C . ALA A 1 127 ? 3.420 -3.778 -12.761 1.00 95.00 127 ALA A C 1
ATOM 969 O O . ALA A 1 127 ? 2.815 -3.315 -11.793 1.00 95.00 127 ALA A O 1
ATOM 970 N N . VAL A 1 128 ? 4.747 -3.882 -12.802 1.00 93.31 128 VAL A N 1
ATOM 971 C CA . VAL A 1 128 ? 5.627 -3.522 -11.686 1.00 93.31 128 VAL A CA 1
ATOM 972 C C . VAL A 1 128 ? 6.667 -2.525 -12.166 1.00 93.31 128 VAL A C 1
ATOM 974 O O . VAL A 1 128 ? 7.298 -2.684 -13.205 1.00 93.31 128 VAL A O 1
ATOM 977 N N . GLY A 1 129 ? 6.859 -1.467 -11.398 1.00 92.94 129 GLY A N 1
ATOM 978 C CA . GLY A 1 129 ? 7.858 -0.461 -11.699 1.00 92.94 129 GLY A CA 1
ATOM 979 C C . GLY A 1 129 ? 8.135 0.380 -10.475 1.00 92.94 129 GLY A C 1
ATOM 980 O O . GLY A 1 129 ? 7.810 0.005 -9.351 1.00 92.94 129 GLY A O 1
ATOM 981 N N . GLY A 1 130 ? 8.721 1.544 -10.706 1.00 90.94 130 GLY A N 1
ATOM 982 C CA . GLY A 1 130 ? 9.104 2.460 -9.647 1.00 90.94 130 GLY A CA 1
ATOM 983 C C . GLY A 1 130 ? 10.573 2.811 -9.738 1.00 90.94 130 GLY A C 1
ATOM 984 O O . GLY A 1 130 ? 11.246 2.553 -10.741 1.00 90.94 130 GLY A O 1
ATOM 985 N N . THR A 1 131 ? 11.055 3.468 -8.691 1.00 90.69 131 THR A N 1
ATOM 986 C CA . THR A 1 131 ? 12.401 4.025 -8.693 1.00 90.69 131 THR A CA 1
ATOM 987 C C . THR A 1 131 ? 13.454 3.088 -8.136 1.00 90.69 131 THR A C 1
ATOM 989 O O . THR A 1 131 ? 14.622 3.392 -8.308 1.00 90.69 131 THR A O 1
ATOM 992 N N . LYS A 1 132 ? 13.064 2.007 -7.452 1.00 91.00 132 LYS A N 1
ATOM 993 C CA . LYS A 1 132 ? 13.972 1.096 -6.752 1.00 91.00 132 LYS A CA 1
ATOM 994 C C . LYS A 1 132 ? 13.912 -0.293 -7.367 1.00 91.00 132 LYS A C 1
ATOM 996 O O . LYS A 1 132 ? 12.855 -0.915 -7.346 1.00 91.00 132 LYS A O 1
ATOM 1001 N N . ALA A 1 133 ? 15.032 -0.780 -7.891 1.00 91.25 133 ALA A N 1
ATOM 1002 C CA . ALA A 1 133 ? 15.115 -2.135 -8.432 1.00 91.25 133 ALA A CA 1
ATOM 1003 C C . ALA A 1 133 ? 14.879 -3.198 -7.350 1.00 91.25 133 ALA A C 1
ATOM 1005 O O . ALA A 1 133 ? 14.181 -4.174 -7.603 1.00 91.25 133 ALA A O 1
ATOM 1006 N N . THR A 1 134 ? 15.403 -2.975 -6.142 1.00 92.00 134 THR A N 1
ATOM 1007 C CA . THR A 1 134 ? 15.288 -3.907 -5.012 1.00 92.00 134 THR A CA 1
ATOM 1008 C C . THR A 1 134 ? 13.830 -4.201 -4.660 1.00 92.00 134 THR A C 1
ATOM 1010 O O . THR A 1 134 ? 13.458 -5.366 -4.598 1.00 92.00 134 THR A O 1
ATOM 1013 N N . ASP A 1 135 ? 12.979 -3.174 -4.554 1.00 93.06 135 ASP A N 1
ATOM 1014 C CA . ASP A 1 135 ? 11.547 -3.345 -4.262 1.00 93.06 135 ASP A CA 1
ATOM 1015 C C . ASP A 1 135 ? 10.843 -4.203 -5.336 1.00 93.06 135 ASP A C 1
ATOM 1017 O O . ASP A 1 135 ? 9.996 -5.038 -5.026 1.00 93.06 135 ASP A O 1
ATOM 1021 N N . VAL A 1 136 ? 11.200 -4.017 -6.614 1.00 92.69 136 VAL A N 1
ATOM 1022 C CA . VAL A 1 136 ? 10.633 -4.795 -7.731 1.00 92.69 136 VAL A CA 1
ATOM 1023 C C . VAL A 1 136 ? 11.080 -6.254 -7.668 1.00 92.69 136 VAL A C 1
ATOM 1025 O O . VAL A 1 136 ? 10.256 -7.151 -7.845 1.00 92.69 136 VAL A O 1
ATOM 1028 N N . ILE A 1 137 ? 12.361 -6.492 -7.383 1.00 92.75 137 ILE A N 1
ATOM 1029 C CA . ILE A 1 137 ? 12.927 -7.838 -7.241 1.00 92.75 137 ILE A CA 1
ATOM 1030 C C . ILE A 1 137 ? 12.268 -8.573 -6.069 1.00 92.75 137 ILE A C 1
ATOM 1032 O O . ILE A 1 137 ? 11.811 -9.697 -6.245 1.00 92.75 137 ILE A O 1
ATOM 1036 N N . GLU A 1 138 ? 12.132 -7.928 -4.908 1.00 92.81 138 GLU A N 1
ATOM 1037 C CA . GLU A 1 138 ? 11.498 -8.527 -3.727 1.00 92.81 138 GLU A CA 1
ATOM 1038 C C . GLU A 1 138 ? 10.043 -8.940 -3.994 1.00 92.81 138 GLU A C 1
ATOM 1040 O O . GLU A 1 138 ? 9.607 -10.009 -3.563 1.00 92.81 138 GLU A O 1
ATOM 1045 N N . VAL A 1 139 ? 9.289 -8.129 -4.745 1.00 91.31 139 VAL A N 1
ATOM 1046 C CA . VAL A 1 139 ? 7.932 -8.493 -5.178 1.00 91.31 139 VAL A CA 1
ATOM 1047 C C . VAL A 1 139 ? 7.968 -9.718 -6.092 1.00 91.31 139 VAL A C 1
ATOM 1049 O O . VAL A 1 139 ? 7.211 -10.664 -5.874 1.00 91.31 139 VAL A O 1
ATOM 1052 N N . MET A 1 140 ? 8.848 -9.737 -7.095 1.00 92.06 140 MET A N 1
ATOM 1053 C CA . MET A 1 140 ? 8.970 -10.872 -8.015 1.00 92.06 140 MET A CA 1
ATOM 1054 C C . MET A 1 140 ? 9.363 -12.166 -7.293 1.00 92.06 140 MET A C 1
ATOM 1056 O O . MET A 1 140 ? 8.808 -13.219 -7.602 1.00 92.06 140 MET A O 1
ATOM 1060 N N . ASP A 1 141 ? 10.240 -12.097 -6.294 1.00 91.06 141 ASP A N 1
ATOM 1061 C CA . ASP A 1 141 ? 10.620 -13.251 -5.476 1.00 91.06 141 ASP A CA 1
ATOM 1062 C C . ASP A 1 141 ? 9.465 -13.735 -4.591 1.00 91.06 141 ASP A C 1
ATOM 1064 O O . ASP A 1 141 ? 9.244 -14.940 -4.451 1.00 91.06 141 ASP A O 1
ATOM 1068 N N . ALA A 1 142 ? 8.691 -12.811 -4.017 1.00 90.25 142 ALA A N 1
ATOM 1069 C CA . ALA A 1 142 ? 7.598 -13.144 -3.109 1.00 90.25 142 ALA A CA 1
ATOM 1070 C C . ALA A 1 142 ? 6.405 -13.814 -3.812 1.00 90.25 142 ALA A C 1
ATOM 1072 O O . ALA A 1 142 ? 5.770 -14.701 -3.234 1.00 90.25 142 ALA A O 1
ATOM 1073 N N . ILE A 1 143 ? 6.073 -13.386 -5.036 1.00 90.06 143 ILE A N 1
ATOM 1074 C CA . ILE A 1 143 ? 4.851 -13.824 -5.732 1.00 90.06 143 ILE A CA 1
ATOM 1075 C C . ILE A 1 143 ? 5.085 -14.374 -7.145 1.00 90.06 143 ILE A C 1
ATOM 1077 O O . ILE A 1 143 ? 4.116 -14.662 -7.845 1.00 90.06 143 ILE A O 1
ATOM 1081 N N . GLY A 1 144 ? 6.331 -14.565 -7.583 1.00 89.88 144 GLY A N 1
ATOM 1082 C CA . GLY A 1 144 ? 6.654 -15.010 -8.946 1.00 89.88 144 GLY A CA 1
ATOM 1083 C C . GLY A 1 144 ? 6.059 -16.364 -9.328 1.00 89.88 144 GLY A C 1
ATOM 1084 O O . GLY A 1 144 ? 5.694 -16.587 -10.476 1.00 89.88 144 GLY A O 1
ATOM 1085 N N . ASP A 1 145 ? 5.857 -17.252 -8.357 1.00 90.06 145 ASP A N 1
ATOM 1086 C CA . ASP A 1 145 ? 5.207 -18.550 -8.592 1.00 90.06 145 ASP A CA 1
ATOM 1087 C C . ASP A 1 145 ? 3.669 -18.442 -8.614 1.00 90.06 145 ASP A C 1
ATOM 1089 O O . ASP A 1 145 ? 2.955 -19.419 -8.861 1.00 90.06 145 ASP A O 1
ATOM 1093 N N . LYS A 1 146 ? 3.145 -17.250 -8.308 1.00 89.81 146 LYS A N 1
ATOM 1094 C CA . LYS A 1 146 ? 1.721 -16.912 -8.251 1.00 89.81 146 LYS A CA 1
ATOM 1095 C C . LYS A 1 146 ? 1.274 -15.984 -9.379 1.00 89.81 146 LYS A C 1
ATOM 1097 O O . LYS A 1 146 ? 0.079 -15.725 -9.503 1.00 89.81 146 LYS A O 1
ATOM 1102 N N . VAL A 1 147 ? 2.197 -15.507 -10.203 1.00 90.75 147 VAL A N 1
ATOM 1103 C CA . VAL A 1 147 ? 1.954 -14.572 -11.304 1.00 90.75 147 VAL A CA 1
ATOM 1104 C C . VAL A 1 147 ? 2.459 -15.210 -12.596 1.00 90.75 147 VAL A C 1
ATOM 1106 O O . VAL A 1 147 ? 3.488 -15.877 -12.599 1.00 90.75 147 VAL A O 1
ATOM 1109 N N . ASP A 1 148 ? 1.719 -15.055 -13.694 1.00 92.25 148 ASP A N 1
ATOM 1110 C CA . ASP A 1 148 ? 2.111 -15.635 -14.986 1.00 92.25 148 ASP A CA 1
ATOM 1111 C C . ASP A 1 148 ? 3.081 -14.735 -15.747 1.00 92.25 148 ASP A C 1
ATOM 1113 O O . ASP A 1 148 ? 3.919 -15.230 -16.496 1.00 92.25 148 ASP A O 1
ATOM 1117 N N . ALA A 1 149 ? 2.938 -13.419 -15.578 1.00 95.38 149 ALA A N 1
ATOM 1118 C CA . ALA A 1 149 ? 3.691 -12.426 -16.325 1.00 95.38 149 ALA A CA 1
ATOM 1119 C C . ALA A 1 149 ? 3.926 -11.139 -15.520 1.00 95.38 149 ALA A C 1
ATOM 1121 O O . ALA A 1 149 ? 3.021 -10.642 -14.848 1.00 95.38 149 ALA A O 1
ATOM 1122 N N . PHE A 1 150 ? 5.113 -10.556 -15.660 1.00 96.75 150 PHE A N 1
ATOM 1123 C CA . PHE A 1 150 ? 5.501 -9.257 -15.123 1.00 96.75 150 PHE A CA 1
ATOM 1124 C C . PHE A 1 150 ? 5.766 -8.283 -16.268 1.00 96.75 150 PHE A C 1
ATOM 1126 O O . PHE A 1 150 ? 6.640 -8.527 -17.091 1.00 96.75 150 PHE A O 1
ATOM 1133 N N . CYS A 1 151 ? 5.055 -7.163 -16.310 1.00 97.44 151 CYS A N 1
ATOM 1134 C CA . CYS A 1 151 ? 5.368 -6.047 -17.197 1.00 97.44 151 CYS A CA 1
ATOM 1135 C C . CYS A 1 151 ? 6.188 -5.022 -16.415 1.00 97.44 151 CYS A C 1
ATOM 1137 O O . CYS A 1 151 ? 5.664 -4.416 -15.478 1.00 97.44 151 CYS A O 1
ATOM 1139 N N . LEU A 1 152 ? 7.457 -4.839 -16.780 1.00 96.88 152 LEU A N 1
ATOM 1140 C CA . LEU A 1 152 ? 8.359 -3.947 -16.055 1.00 96.88 152 LEU A CA 1
ATOM 1141 C C . LEU A 1 152 ? 8.380 -2.540 -16.653 1.00 96.88 152 LEU A C 1
ATOM 1143 O O . LEU A 1 152 ? 8.368 -2.370 -17.869 1.00 96.88 152 LEU A O 1
ATOM 1147 N N . GLY A 1 153 ? 8.456 -1.524 -15.795 1.00 95.94 153 GLY A N 1
ATOM 1148 C CA . GLY A 1 153 ? 8.567 -0.122 -16.199 1.00 95.94 153 GLY A CA 1
ATOM 1149 C C . GLY A 1 153 ? 9.356 0.729 -15.204 1.00 95.94 153 GLY A C 1
ATOM 1150 O O . GLY A 1 153 ? 9.838 0.246 -14.175 1.00 95.94 153 GLY A O 1
ATOM 1151 N N . GLY A 1 154 ? 9.494 2.019 -15.508 1.00 95.06 154 GLY A N 1
ATOM 1152 C CA . GLY A 1 154 ? 10.285 2.950 -14.701 1.00 95.06 154 GLY A CA 1
ATOM 1153 C C . GLY A 1 154 ? 11.773 2.584 -14.648 1.00 95.06 154 GLY A C 1
ATOM 1154 O O . GLY A 1 154 ? 12.300 1.926 -15.545 1.00 95.06 154 GLY A O 1
ATOM 1155 N N . ILE A 1 155 ? 12.446 2.993 -13.569 1.00 94.75 155 ILE A N 1
ATOM 1156 C CA . ILE A 1 155 ? 13.897 2.804 -13.417 1.00 94.75 155 ILE A CA 1
ATOM 1157 C C . ILE A 1 155 ? 14.249 1.316 -13.394 1.00 94.75 155 ILE A C 1
ATOM 1159 O O . ILE A 1 155 ? 15.177 0.896 -14.079 1.00 94.75 155 ILE A O 1
ATOM 1163 N N . ALA A 1 156 ? 13.476 0.511 -12.659 1.00 94.88 156 ALA A N 1
ATOM 1164 C CA . ALA A 1 156 ? 13.671 -0.934 -12.614 1.00 94.88 156 ALA A CA 1
ATOM 1165 C C . ALA A 1 156 ? 13.558 -1.563 -14.015 1.00 94.88 156 ALA A C 1
ATOM 1167 O O . ALA A 1 156 ? 14.443 -2.314 -14.414 1.00 94.88 156 ALA A O 1
ATOM 1168 N N . GLY A 1 157 ? 12.533 -1.204 -14.797 1.00 96.69 157 GLY A N 1
ATOM 1169 C CA . GLY A 1 157 ? 12.376 -1.696 -16.169 1.00 96.69 157 GLY A CA 1
ATOM 1170 C C . GLY A 1 157 ? 13.567 -1.358 -17.073 1.00 96.69 157 GLY A C 1
ATOM 1171 O O . GLY A 1 157 ? 14.061 -2.224 -17.791 1.00 96.69 157 GLY A O 1
ATOM 1172 N N . GLU A 1 158 ? 14.090 -0.134 -16.994 1.00 97.25 158 GLU A N 1
ATOM 1173 C CA . GLU A 1 158 ? 15.295 0.267 -17.733 1.00 97.25 158 GLU A CA 1
ATOM 1174 C C . GLU A 1 158 ? 16.564 -0.485 -17.290 1.00 97.25 158 GLU A C 1
ATOM 1176 O O . GLU A 1 158 ? 17.400 -0.818 -18.131 1.00 97.25 158 GLU A O 1
ATOM 1181 N N . LEU A 1 159 ? 16.719 -0.792 -15.998 1.00 97.31 159 LEU A N 1
ATOM 1182 C CA . LEU A 1 159 ? 17.840 -1.606 -15.511 1.00 97.31 159 LEU A CA 1
ATOM 1183 C C . LEU A 1 159 ? 17.746 -3.052 -16.022 1.00 97.31 159 LEU A C 1
ATOM 1185 O O . LEU A 1 159 ? 18.753 -3.633 -16.423 1.00 97.31 159 LEU A O 1
ATOM 1189 N N . PHE A 1 160 ? 16.543 -3.623 -16.094 1.00 97.62 160 PHE A N 1
ATOM 1190 C CA . PHE A 1 160 ? 16.341 -4.928 -16.727 1.00 97.62 160 PHE A CA 1
ATOM 1191 C C . PHE A 1 160 ? 16.617 -4.882 -18.239 1.00 97.62 160 PHE A C 1
ATOM 1193 O O . PHE A 1 160 ? 17.230 -5.803 -18.774 1.00 97.62 160 PHE A O 1
ATOM 1200 N N . LEU A 1 161 ? 16.260 -3.793 -18.929 1.00 97.75 161 LEU A N 1
ATOM 1201 C CA . LEU A 1 161 ? 16.635 -3.583 -20.333 1.00 97.75 161 LEU A CA 1
ATOM 1202 C C . LEU A 1 161 ? 18.158 -3.532 -20.522 1.00 97.75 161 LEU A C 1
ATOM 1204 O O . LEU A 1 161 ? 18.678 -4.155 -21.450 1.00 97.75 161 LEU A O 1
ATOM 1208 N N . ARG A 1 162 ? 18.883 -2.859 -19.619 1.00 97.38 162 ARG A N 1
ATOM 1209 C CA . ARG A 1 162 ? 20.356 -2.860 -19.596 1.00 97.38 162 ARG A CA 1
ATOM 1210 C C . ARG A 1 162 ? 20.917 -4.270 -19.443 1.00 97.38 162 ARG A C 1
ATOM 1212 O O . ARG A 1 162 ? 21.820 -4.660 -20.181 1.00 97.38 162 ARG A O 1
ATOM 1219 N N . ALA A 1 163 ? 20.372 -5.052 -18.512 1.00 97.38 163 ALA A N 1
ATOM 1220 C CA . ALA A 1 163 ? 20.773 -6.442 -18.305 1.00 97.38 163 ALA A CA 1
ATOM 1221 C C . ALA A 1 163 ? 20.459 -7.340 -19.514 1.00 97.38 163 ALA A C 1
ATOM 1223 O O . ALA A 1 163 ? 21.263 -8.215 -19.833 1.00 97.38 163 ALA A O 1
ATOM 1224 N N . ALA A 1 164 ? 19.369 -7.064 -20.235 1.00 96.38 164 ALA A N 1
ATOM 1225 C CA . ALA A 1 164 ? 19.010 -7.714 -21.496 1.00 96.38 164 ALA A CA 1
ATOM 1226 C C . ALA A 1 164 ? 19.858 -7.251 -22.705 1.00 96.38 164 ALA A C 1
ATOM 1228 O O . ALA A 1 164 ? 19.667 -7.740 -23.819 1.00 96.38 164 ALA A O 1
ATOM 1229 N N . GLY A 1 165 ? 20.817 -6.339 -22.503 1.00 95.56 165 GLY A N 1
ATOM 1230 C CA . GLY A 1 165 ? 21.773 -5.904 -23.523 1.00 95.56 165 GLY A CA 1
ATOM 1231 C C . GLY A 1 165 ? 21.358 -4.665 -24.318 1.00 95.56 165 GLY A C 1
ATOM 1232 O O . GLY A 1 165 ? 22.005 -4.351 -25.318 1.00 95.56 165 GLY A O 1
ATOM 1233 N N . HIS A 1 166 ? 20.313 -3.951 -23.898 1.00 97.31 166 HIS A N 1
ATOM 1234 C CA . HIS A 1 166 ? 19.937 -2.675 -24.503 1.00 97.31 166 HIS A CA 1
ATOM 1235 C C . HIS A 1 166 ? 20.791 -1.520 -23.968 1.00 97.31 166 HIS A C 1
ATOM 1237 O O . HIS A 1 166 ? 21.210 -1.505 -22.812 1.00 97.31 166 HIS A O 1
ATOM 1243 N N . SER A 1 167 ? 21.008 -0.513 -24.815 1.00 95.44 167 SER A N 1
ATOM 1244 C CA . SER A 1 167 ? 21.825 0.673 -24.524 1.00 95.44 167 SER A CA 1
ATOM 1245 C C . SER A 1 167 ? 21.042 1.727 -23.718 1.00 95.44 167 SER A C 1
ATOM 1247 O O . SER A 1 167 ? 20.898 2.873 -24.137 1.00 95.44 167 SER A O 1
ATOM 1249 N N . VAL A 1 168 ? 20.471 1.315 -22.580 1.00 96.50 168 VAL A N 1
ATOM 1250 C CA . VAL A 1 168 ? 19.657 2.134 -21.654 1.00 96.50 168 VAL A CA 1
ATOM 1251 C C . VAL A 1 168 ? 19.948 1.755 -20.192 1.00 96.50 168 VAL A C 1
ATOM 1253 O O . VAL A 1 168 ? 20.846 0.957 -19.939 1.00 96.50 168 VAL A O 1
ATOM 1256 N N . GLY A 1 169 ? 19.231 2.329 -19.214 1.00 95.00 169 GLY A N 1
ATOM 1257 C CA . GLY A 1 169 ? 19.412 1.968 -17.797 1.00 95.00 169 GLY A CA 1
ATOM 1258 C C . GLY A 1 169 ? 20.742 2.415 -17.182 1.00 95.00 169 GLY A C 1
ATOM 1259 O O . GLY A 1 169 ? 21.282 1.750 -16.299 1.00 95.00 169 GLY A O 1
ATOM 1260 N N . TYR A 1 170 ? 21.288 3.527 -17.666 1.00 96.06 170 TYR A N 1
ATOM 1261 C CA . TYR A 1 170 ? 22.431 4.238 -17.089 1.00 96.06 170 TYR A CA 1
ATOM 1262 C C . TYR A 1 170 ? 22.149 5.741 -17.042 1.00 96.06 170 TYR A C 1
ATOM 1264 O O . TYR A 1 170 ? 21.198 6.232 -17.674 1.00 96.06 170 TYR A O 1
ATOM 1272 N N . ASP A 1 171 ? 22.951 6.454 -16.258 1.00 95.69 171 ASP A N 1
ATOM 1273 C CA . ASP A 1 171 ? 22.793 7.883 -16.031 1.00 95.69 171 ASP A CA 1
ATOM 1274 C C . ASP A 1 171 ? 23.322 8.713 -17.212 1.00 95.69 171 ASP A C 1
ATOM 1276 O O . ASP A 1 171 ? 24.376 8.442 -17.785 1.00 95.69 171 ASP A O 1
ATOM 1280 N N . VAL A 1 172 ? 22.556 9.737 -17.595 1.00 93.19 172 VAL A N 1
ATOM 1281 C CA . VAL A 1 172 ? 22.911 10.726 -18.624 1.00 93.19 172 VAL A CA 1
ATOM 1282 C C . VAL A 1 172 ? 22.431 12.109 -18.190 1.00 93.19 172 VAL A C 1
ATOM 1284 O O . VAL A 1 172 ? 21.388 12.234 -17.543 1.00 93.19 172 VAL A O 1
ATOM 1287 N N . GLY A 1 173 ? 23.173 13.157 -18.556 1.00 87.06 173 GLY A N 1
ATOM 1288 C CA . GLY A 1 173 ? 22.876 14.522 -18.112 1.00 87.06 173 GLY A CA 1
ATOM 1289 C C . GLY A 1 173 ? 22.980 14.651 -16.589 1.00 87.06 173 GLY A C 1
ATOM 1290 O O . GLY A 1 173 ? 24.001 14.282 -16.020 1.00 87.06 173 GLY A O 1
ATOM 1291 N N . ASP A 1 174 ? 21.914 15.144 -15.956 1.00 82.56 174 ASP A N 1
ATOM 1292 C CA . ASP A 1 174 ? 21.820 15.340 -14.499 1.00 82.56 174 ASP A CA 1
ATOM 1293 C C . ASP A 1 174 ? 21.122 14.166 -13.769 1.00 82.56 174 ASP A C 1
ATOM 1295 O O . ASP A 1 174 ? 20.664 14.308 -12.635 1.00 82.56 174 ASP A O 1
ATOM 1299 N N . SER A 1 175 ? 20.957 13.011 -14.427 1.00 81.62 175 SER A N 1
ATOM 1300 C CA . SER A 1 175 ? 20.402 11.809 -13.790 1.00 81.62 175 SER A CA 1
ATOM 1301 C C . SER A 1 175 ? 21.416 11.188 -12.821 1.00 81.62 175 SER A C 1
ATOM 1303 O O . SER A 1 175 ? 22.576 11.024 -13.174 1.00 81.62 175 SER A O 1
ATOM 1305 N N . GLU A 1 176 ? 20.963 10.805 -11.626 1.00 87.12 176 GLU A N 1
ATOM 1306 C CA . GLU A 1 176 ? 21.749 10.095 -10.595 1.00 87.12 176 GLU A CA 1
ATOM 1307 C C . GLU A 1 176 ? 20.939 8.911 -10.041 1.00 87.12 176 GLU A C 1
ATOM 1309 O O . GLU A 1 176 ? 20.723 8.755 -8.842 1.00 87.12 176 GLU A O 1
ATOM 1314 N N . ARG A 1 177 ? 20.321 8.152 -10.940 1.00 87.44 177 ARG A N 1
ATOM 1315 C CA . ARG A 1 177 ? 19.219 7.238 -10.631 1.00 87.44 177 ARG A CA 1
ATOM 1316 C C . ARG A 1 177 ? 19.506 5.799 -11.013 1.00 87.44 177 ARG A C 1
ATOM 1318 O O . ARG A 1 177 ? 18.836 4.914 -10.485 1.00 87.44 177 ARG A O 1
ATOM 1325 N N . PHE A 1 178 ? 20.444 5.557 -11.923 1.00 94.75 178 PHE A N 1
ATOM 1326 C CA . PHE A 1 178 ? 20.632 4.242 -12.524 1.00 94.75 178 PHE A CA 1
ATOM 1327 C C . PHE A 1 178 ? 21.918 3.567 -12.067 1.00 94.75 178 PHE A C 1
ATOM 1329 O O . PHE A 1 178 ? 21.868 2.403 -11.681 1.00 94.75 178 PHE A O 1
ATOM 1336 N N . ASP A 1 179 ? 23.057 4.257 -12.094 1.00 95.25 179 ASP A N 1
ATOM 1337 C CA . ASP A 1 179 ? 24.353 3.586 -11.967 1.00 95.25 179 ASP A CA 1
ATOM 1338 C C . ASP A 1 179 ? 24.638 3.074 -10.549 1.00 95.25 179 ASP A C 1
ATOM 1340 O O . ASP A 1 179 ? 25.223 2.001 -10.400 1.00 95.25 179 ASP A O 1
ATOM 1344 N N . GLU A 1 180 ? 24.170 3.778 -9.514 1.00 93.88 180 GLU A N 1
ATOM 1345 C CA . GLU A 1 180 ? 24.233 3.297 -8.125 1.00 93.88 180 GLU A CA 1
ATOM 1346 C C . GLU A 1 180 ? 23.412 2.012 -7.955 1.00 93.88 180 GLU A C 1
ATOM 1348 O O . GLU A 1 180 ? 23.930 0.982 -7.529 1.00 93.88 180 GLU A O 1
ATOM 1353 N N . GLN A 1 181 ? 22.153 2.028 -8.398 1.00 94.62 181 GLN A N 1
ATOM 1354 C CA . GLN A 1 181 ? 21.278 0.858 -8.321 1.00 94.62 181 GLN A CA 1
ATOM 1355 C C . GLN A 1 181 ? 21.775 -0.306 -9.167 1.00 94.62 181 GLN A C 1
ATOM 1357 O O . GLN A 1 181 ? 21.631 -1.461 -8.768 1.00 94.62 181 GLN A O 1
ATOM 1362 N N . TRP A 1 182 ? 22.351 -0.018 -10.333 1.00 96.56 182 TRP A N 1
ATOM 1363 C CA . TRP A 1 182 ? 22.981 -1.025 -11.168 1.00 96.56 182 TRP A CA 1
ATOM 1364 C C . TRP A 1 182 ? 24.131 -1.695 -10.418 1.00 96.56 182 TRP A C 1
ATOM 1366 O O . TRP A 1 182 ? 24.150 -2.916 -10.316 1.00 96.56 182 TRP A O 1
ATOM 1376 N N . ALA A 1 183 ? 25.041 -0.916 -9.829 1.00 96.00 183 ALA A N 1
ATOM 1377 C CA . ALA A 1 183 ? 26.166 -1.457 -9.072 1.00 96.00 183 ALA A CA 1
ATOM 1378 C C . ALA A 1 183 ? 25.722 -2.350 -7.897 1.00 96.00 183 ALA A C 1
ATOM 1380 O O . ALA A 1 183 ? 26.395 -3.330 -7.587 1.00 96.00 183 ALA A O 1
ATOM 1381 N N . GLU A 1 184 ? 24.592 -2.030 -7.264 1.00 94.75 184 GLU A N 1
ATOM 1382 C CA . GLU A 1 184 ? 24.038 -2.797 -6.144 1.00 94.75 184 GLU A CA 1
ATOM 1383 C C . GLU A 1 184 ? 23.256 -4.049 -6.568 1.00 94.75 184 GLU A C 1
ATOM 1385 O O . GLU A 1 184 ? 23.253 -5.037 -5.836 1.00 94.75 184 GLU A O 1
ATOM 1390 N N . ASN A 1 185 ? 22.582 -4.026 -7.724 1.00 95.69 185 ASN A N 1
ATOM 1391 C CA . ASN A 1 185 ? 21.581 -5.038 -8.087 1.00 95.69 185 ASN A CA 1
ATOM 1392 C C . ASN A 1 185 ? 21.907 -5.818 -9.376 1.00 95.69 185 ASN A C 1
ATOM 1394 O O . ASN A 1 185 ? 21.155 -6.720 -9.732 1.00 95.69 185 ASN A O 1
ATOM 1398 N N . GLU A 1 186 ? 22.996 -5.508 -10.087 1.00 96.69 186 GLU A N 1
ATOM 1399 C CA . GLU A 1 186 ? 23.341 -6.088 -11.398 1.00 96.69 186 GLU A CA 1
ATOM 1400 C C . GLU A 1 186 ? 23.329 -7.625 -11.414 1.00 96.69 186 GLU A C 1
ATOM 1402 O O . GLU A 1 186 ? 22.748 -8.227 -12.320 1.00 96.69 186 GLU A O 1
ATOM 1407 N N . GLU A 1 187 ? 23.962 -8.270 -10.430 1.00 97.00 187 GLU A N 1
ATOM 1408 C CA . GLU A 1 187 ? 24.011 -9.736 -10.341 1.00 97.00 187 GLU A CA 1
ATOM 1409 C C . GLU A 1 187 ? 22.607 -10.325 -10.156 1.00 97.00 187 GLU A C 1
ATOM 1411 O O . GLU A 1 187 ? 22.211 -11.231 -10.891 1.00 97.00 187 GLU A O 1
ATOM 1416 N N . THR A 1 188 ? 21.825 -9.750 -9.243 1.00 96.38 188 THR A N 1
ATOM 1417 C CA . THR A 1 188 ? 20.459 -10.187 -8.945 1.00 96.38 188 THR A CA 1
ATOM 1418 C C . THR A 1 188 ? 19.530 -9.996 -10.139 1.00 96.38 188 THR A C 1
ATOM 1420 O O . THR A 1 188 ? 18.808 -10.919 -10.499 1.00 96.38 188 THR A O 1
ATOM 1423 N N . ILE A 1 189 ? 19.582 -8.839 -10.809 1.00 97.00 189 ILE A N 1
ATOM 1424 C CA . ILE A 1 189 ? 18.765 -8.556 -12.000 1.00 97.00 189 ILE A CA 1
ATOM 1425 C C . ILE A 1 189 ? 19.048 -9.584 -13.098 1.00 97.00 189 ILE A C 1
ATOM 1427 O O . ILE A 1 189 ? 18.115 -10.093 -13.721 1.00 97.00 189 ILE A O 1
ATOM 1431 N N . ARG A 1 190 ? 20.324 -9.921 -13.329 1.00 97.25 190 ARG A N 1
ATOM 1432 C CA . ARG A 1 190 ? 20.682 -10.957 -14.307 1.00 97.25 190 ARG A CA 1
ATOM 1433 C C . ARG A 1 190 ? 20.177 -12.334 -13.900 1.00 97.25 190 ARG A C 1
ATOM 1435 O O . ARG A 1 190 ? 19.603 -13.008 -14.745 1.00 97.25 190 ARG A O 1
ATOM 1442 N N . SER A 1 191 ? 20.322 -12.719 -12.631 1.00 96.19 191 SER A N 1
ATOM 1443 C CA . SER A 1 191 ? 19.790 -13.997 -12.133 1.00 96.19 191 SER A CA 1
ATOM 1444 C C . SER A 1 191 ? 18.280 -14.090 -12.348 1.00 96.19 191 SER A C 1
ATOM 1446 O O . SER A 1 191 ? 17.793 -15.079 -12.884 1.00 96.19 191 SER A O 1
ATOM 1448 N N . VAL A 1 192 ? 17.536 -13.031 -12.013 1.00 95.19 192 VAL A N 1
ATOM 1449 C CA . VAL A 1 192 ? 16.078 -12.980 -12.192 1.00 95.19 192 VAL A CA 1
ATOM 1450 C C . VAL A 1 192 ? 15.693 -13.080 -13.671 1.00 95.19 192 VAL A C 1
ATOM 1452 O O . VAL A 1 192 ? 14.752 -13.797 -14.006 1.00 95.19 192 VAL A O 1
ATOM 1455 N N . LEU A 1 193 ? 16.416 -12.406 -14.571 1.00 95.44 193 LEU A N 1
ATOM 1456 C CA . LEU A 1 193 ? 16.198 -12.531 -16.017 1.00 95.44 193 LEU A CA 1
ATOM 1457 C C . LEU A 1 193 ? 16.510 -13.936 -16.543 1.00 95.44 193 LEU A C 1
ATOM 1459 O O . LEU A 1 193 ? 15.764 -14.442 -17.378 1.00 95.44 193 LEU A O 1
ATOM 1463 N N . ASP A 1 194 ? 17.572 -14.574 -16.056 1.00 95.19 194 ASP A N 1
ATOM 1464 C CA . ASP A 1 194 ? 17.944 -15.930 -16.464 1.00 95.19 194 ASP A CA 1
ATOM 1465 C C . ASP A 1 194 ? 16.930 -16.972 -15.957 1.00 95.19 194 ASP A C 1
ATOM 1467 O O . ASP A 1 194 ? 16.586 -17.915 -16.671 1.00 95.19 194 ASP A O 1
ATOM 1471 N N . GLU A 1 195 ? 16.425 -16.800 -14.735 1.00 93.94 195 GLU A N 1
ATOM 1472 C CA . GLU A 1 195 ? 15.492 -17.730 -14.091 1.00 93.94 195 GLU A CA 1
ATOM 1473 C C . GLU A 1 195 ? 14.041 -17.543 -14.546 1.00 93.94 195 GLU A C 1
ATOM 1475 O O . GLU A 1 195 ? 13.303 -18.521 -14.685 1.00 93.94 195 GLU A O 1
ATOM 1480 N N . ARG A 1 196 ? 13.615 -16.292 -14.760 1.00 93.62 196 ARG A N 1
ATOM 1481 C CA . ARG A 1 196 ? 12.210 -15.913 -14.996 1.00 93.62 196 ARG A CA 1
ATOM 1482 C C . ARG A 1 196 ? 11.999 -15.128 -16.289 1.00 93.62 196 ARG A C 1
ATOM 1484 O O . ARG A 1 196 ? 10.929 -14.555 -16.471 1.00 93.62 196 ARG A O 1
ATOM 1491 N N . GLY A 1 197 ? 12.964 -15.116 -17.206 1.00 93.94 197 GLY A N 1
ATOM 1492 C CA . GLY A 1 197 ? 12.899 -14.339 -18.451 1.00 93.94 197 GLY A CA 1
ATOM 1493 C C . GLY A 1 197 ? 11.624 -14.558 -19.271 1.00 93.94 197 GLY A C 1
ATOM 1494 O O . GLY A 1 197 ? 11.070 -13.598 -19.794 1.00 93.94 197 GLY A O 1
ATOM 1495 N N . ASP A 1 198 ? 11.092 -15.784 -19.300 1.00 94.50 198 ASP A N 1
ATOM 1496 C CA . ASP A 1 198 ? 9.839 -16.110 -20.004 1.00 94.50 198 ASP A CA 1
ATOM 1497 C C . ASP A 1 198 ? 8.587 -15.468 -19.371 1.00 94.50 198 ASP A C 1
ATOM 1499 O O . ASP A 1 198 ? 7.569 -15.309 -20.044 1.00 94.50 198 ASP A O 1
ATOM 1503 N N . GLN A 1 199 ? 8.651 -15.101 -18.087 1.00 95.44 199 GLN A N 1
ATOM 1504 C CA . GLN A 1 199 ? 7.593 -14.380 -17.375 1.00 95.44 199 GLN A CA 1
ATOM 1505 C C . GLN A 1 199 ? 7.766 -12.857 -17.474 1.00 95.44 199 GLN A C 1
ATOM 1507 O O . GLN A 1 199 ? 6.850 -12.123 -17.120 1.00 95.44 199 GLN A O 1
ATOM 1512 N N . ILE A 1 200 ? 8.926 -12.353 -17.906 1.00 97.31 200 ILE A N 1
ATOM 1513 C CA . ILE A 1 200 ? 9.257 -10.926 -17.842 1.00 97.31 200 ILE A CA 1
ATOM 1514 C C . ILE A 1 200 ? 9.054 -10.272 -19.209 1.00 97.31 200 ILE A C 1
ATOM 1516 O O . ILE A 1 200 ? 9.703 -10.602 -20.199 1.00 97.31 200 ILE A O 1
ATOM 1520 N N . HIS A 1 201 ? 8.189 -9.266 -19.243 1.00 97.44 201 HIS A N 1
ATOM 1521 C CA . HIS A 1 201 ? 7.961 -8.398 -20.386 1.00 97.44 201 HIS A CA 1
ATOM 1522 C C . HIS A 1 201 ? 8.576 -7.026 -20.121 1.00 97.44 201 HIS A C 1
ATOM 1524 O O . HIS A 1 201 ? 8.170 -6.304 -19.207 1.00 97.44 201 HIS A O 1
ATOM 1530 N N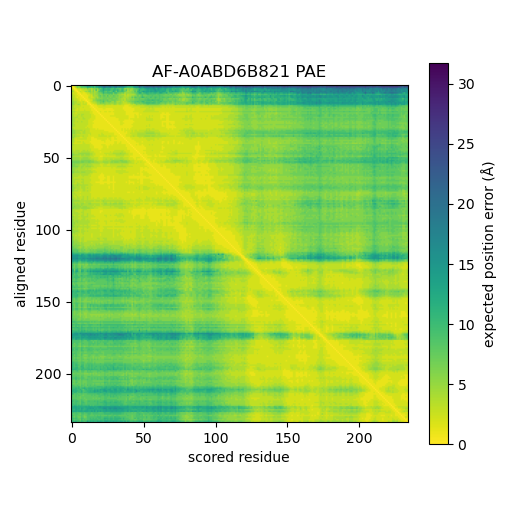 . LEU A 1 202 ? 9.561 -6.670 -20.941 1.00 97.44 202 LEU A N 1
ATOM 1531 C CA . LEU A 1 202 ? 10.207 -5.363 -20.909 1.00 97.44 202 LEU A CA 1
ATOM 1532 C C . LEU A 1 202 ? 9.532 -4.402 -21.903 1.00 97.44 202 LEU A C 1
ATOM 1534 O O . LEU A 1 202 ? 8.944 -4.870 -22.886 1.00 97.44 202 LEU A O 1
ATOM 1538 N N . PRO A 1 203 ? 9.613 -3.075 -21.678 1.00 96.81 203 PRO A N 1
ATOM 1539 C CA . PRO A 1 203 ? 9.095 -2.080 -22.616 1.00 96.81 203 PRO A CA 1
ATOM 1540 C C . PRO A 1 203 ? 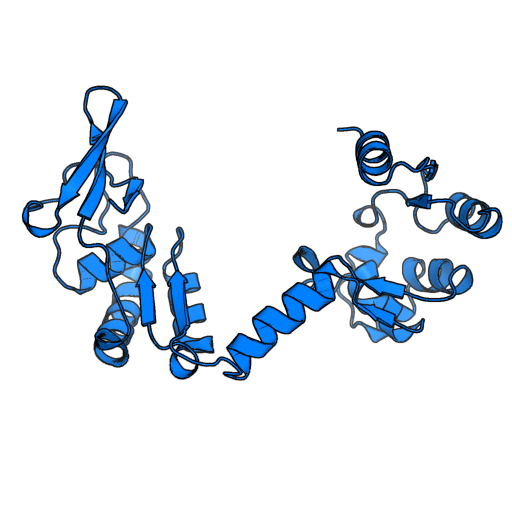9.692 -2.277 -24.012 1.00 96.81 203 PRO A C 1
ATOM 1542 O O . PRO A 1 203 ? 10.827 -2.727 -24.130 1.00 96.81 203 PRO A O 1
ATOM 1545 N N . LEU A 1 204 ? 8.951 -1.941 -25.071 1.00 97.19 204 LEU A N 1
ATOM 1546 C CA . LEU A 1 204 ? 9.448 -1.999 -26.459 1.00 97.19 204 LEU A CA 1
ATOM 1547 C C . LEU A 1 204 ? 9.867 -0.623 -26.993 1.00 97.19 204 LEU A C 1
ATOM 1549 O O . LEU A 1 204 ? 10.548 -0.520 -28.018 1.00 97.19 204 LEU A O 1
ATOM 1553 N N . ASP A 1 205 ? 9.479 0.419 -26.276 1.00 97.38 205 ASP A N 1
ATOM 1554 C CA . ASP A 1 205 ? 9.707 1.828 -26.519 1.00 97.38 205 ASP A CA 1
ATOM 1555 C C . ASP A 1 205 ? 9.746 2.587 -25.186 1.00 97.38 205 ASP A C 1
ATOM 1557 O O . ASP A 1 205 ? 9.269 2.121 -24.147 1.00 97.38 205 ASP A O 1
ATOM 1561 N N . LEU A 1 206 ? 10.398 3.746 -25.214 1.00 97.88 206 LEU A N 1
ATOM 1562 C CA . LEU A 1 206 ? 10.587 4.617 -24.060 1.00 97.88 206 LEU A CA 1
ATOM 1563 C C . LEU A 1 206 ? 10.212 6.049 -24.432 1.00 97.88 206 LEU A C 1
ATOM 1565 O O . LEU A 1 206 ? 10.388 6.473 -25.579 1.00 97.88 206 LEU A O 1
ATOM 1569 N N . ALA A 1 207 ? 9.743 6.807 -23.447 1.00 97.38 207 ALA A N 1
ATOM 1570 C CA . ALA A 1 207 ? 9.342 8.192 -23.623 1.00 97.38 207 ALA A CA 1
ATOM 1571 C C . ALA A 1 207 ? 10.315 9.161 -22.946 1.00 97.38 207 ALA A C 1
ATOM 1573 O O . ALA A 1 207 ? 10.829 8.920 -21.851 1.00 97.38 207 ALA A O 1
ATOM 1574 N N . TYR A 1 208 ? 10.551 10.292 -23.601 1.00 95.62 208 TYR A N 1
ATOM 1575 C CA . TYR A 1 208 ? 11.446 11.355 -23.157 1.00 95.62 208 TYR A CA 1
ATOM 1576 C C . TYR A 1 208 ? 10.835 12.730 -23.443 1.00 95.62 208 TYR A C 1
ATOM 1578 O O . TYR A 1 208 ? 9.855 12.863 -24.182 1.00 95.62 208 TYR A O 1
ATOM 1586 N N . GLU A 1 209 ? 11.418 13.771 -22.855 1.00 96.19 209 GLU A N 1
ATOM 1587 C CA . GLU A 1 209 ? 11.087 15.154 -23.190 1.00 96.19 209 GLU A CA 1
ATOM 1588 C C . GLU A 1 209 ? 11.982 15.637 -24.339 1.00 96.19 209 GLU A C 1
ATOM 1590 O O . GLU A 1 209 ? 13.211 15.595 -24.249 1.00 96.19 209 GLU A O 1
ATOM 1595 N N . ASN A 1 210 ? 11.376 16.063 -25.448 1.00 94.88 210 ASN A N 1
ATOM 1596 C CA . ASN A 1 210 ? 12.114 16.586 -26.595 1.00 94.88 210 ASN A CA 1
ATOM 1597 C C . ASN A 1 210 ? 12.589 18.035 -26.370 1.00 94.88 210 ASN A C 1
ATOM 1599 O O . ASN A 1 210 ? 12.239 18.689 -25.392 1.00 94.88 210 ASN A O 1
ATOM 1603 N N . GLU A 1 211 ? 13.342 18.580 -27.328 1.00 93.00 211 GLU A N 1
ATOM 1604 C CA . GLU A 1 211 ? 13.880 19.952 -27.273 1.00 93.00 211 GLU A CA 1
ATOM 1605 C C . GLU A 1 211 ? 12.818 21.067 -27.134 1.00 93.00 211 GLU A C 1
ATOM 1607 O O . GLU A 1 211 ? 13.157 22.207 -26.814 1.00 93.00 211 GLU A O 1
ATOM 1612 N N . TYR A 1 212 ? 11.537 20.753 -27.356 1.00 95.50 212 TYR A N 1
ATOM 1613 C CA . TYR A 1 212 ? 10.405 21.672 -27.226 1.00 95.50 212 TYR A CA 1
ATOM 1614 C C . TYR A 1 212 ? 9.640 21.508 -25.904 1.00 95.50 212 TYR A C 1
ATOM 1616 O O . TYR A 1 212 ? 8.593 22.138 -25.738 1.00 95.50 212 TYR A O 1
ATOM 1624 N N . GLY A 1 213 ? 10.115 20.666 -24.982 1.00 95.06 213 GLY A N 1
ATOM 1625 C CA . GLY A 1 213 ? 9.415 20.383 -23.728 1.00 95.06 213 GLY A CA 1
ATOM 1626 C C . GLY A 1 213 ? 8.169 19.510 -23.917 1.00 95.06 213 GLY A C 1
ATOM 1627 O O . GLY A 1 213 ? 7.200 19.644 -23.173 1.00 95.06 213 GLY A O 1
ATOM 1628 N N . GLN A 1 214 ? 8.129 18.684 -24.969 1.00 96.81 214 GLN A N 1
ATOM 1629 C CA . GLN A 1 214 ? 6.992 17.814 -25.285 1.00 96.81 214 GLN A CA 1
ATOM 1630 C C . GLN A 1 214 ? 7.377 16.343 -25.129 1.00 96.81 214 GLN A C 1
ATOM 1632 O O . GLN A 1 214 ? 8.502 15.962 -25.457 1.00 96.81 214 GLN A O 1
ATOM 1637 N N . ARG A 1 215 ? 6.421 15.507 -24.699 1.00 97.44 215 ARG A N 1
ATOM 1638 C CA . ARG A 1 215 ? 6.583 14.047 -24.714 1.00 97.44 215 ARG A CA 1
ATOM 1639 C C . ARG A 1 215 ? 6.840 13.579 -26.147 1.00 97.44 215 ARG A C 1
ATOM 1641 O O . ARG A 1 215 ? 6.071 13.899 -27.054 1.00 97.44 215 ARG A O 1
ATOM 1648 N N . ALA A 1 216 ? 7.904 12.811 -26.318 1.00 97.50 216 ALA A N 1
ATOM 1649 C CA . ALA A 1 216 ? 8.220 12.063 -27.521 1.00 97.50 216 ALA A CA 1
ATOM 1650 C C . ALA A 1 216 ? 8.579 10.624 -27.139 1.00 97.50 216 ALA A C 1
ATOM 1652 O O . ALA A 1 216 ? 9.004 10.365 -26.015 1.00 97.50 216 ALA A O 1
ATOM 1653 N N . GLU A 1 217 ? 8.409 9.704 -28.081 1.00 97.81 217 GLU A N 1
ATOM 1654 C CA . GLU A 1 217 ? 8.608 8.267 -27.886 1.00 97.81 217 GLU A CA 1
ATOM 1655 C C . GLU A 1 217 ? 9.631 7.756 -28.898 1.00 97.81 217 GLU A C 1
ATOM 1657 O O . GLU A 1 217 ? 9.718 8.252 -30.027 1.00 97.81 217 GLU A O 1
ATOM 1662 N N . ILE A 1 218 ? 10.428 6.776 -28.486 1.00 97.50 218 ILE A N 1
ATOM 1663 C CA . ILE A 1 218 ? 11.431 6.132 -29.328 1.00 97.50 218 ILE A CA 1
ATOM 1664 C C . ILE A 1 218 ? 11.422 4.629 -29.074 1.00 97.50 218 ILE A C 1
ATOM 1666 O O . ILE A 1 218 ? 11.491 4.172 -27.933 1.00 97.50 218 ILE A O 1
ATOM 1670 N N . ALA A 1 219 ? 11.342 3.849 -30.151 1.00 97.88 219 ALA A N 1
ATOM 1671 C CA . ALA A 1 219 ? 11.383 2.400 -30.045 1.00 97.88 219 ALA A CA 1
ATOM 1672 C C . ALA A 1 219 ? 12.791 1.922 -29.675 1.00 97.88 219 ALA A C 1
ATOM 1674 O O . ALA A 1 219 ? 13.780 2.453 -30.180 1.00 97.88 219 ALA A O 1
ATOM 1675 N N . LEU A 1 220 ? 12.894 0.875 -28.852 1.00 96.50 220 LEU A N 1
ATOM 1676 C CA . LEU A 1 220 ? 14.178 0.386 -28.334 1.00 96.50 220 LEU A CA 1
ATOM 1677 C C . LEU A 1 220 ? 15.186 0.030 -29.427 1.00 96.50 220 LEU A C 1
ATOM 1679 O O . LEU A 1 220 ? 16.379 0.264 -29.271 1.00 96.50 220 LEU A O 1
ATOM 1683 N N . TRP A 1 221 ? 14.716 -0.517 -30.548 1.00 95.31 221 TRP A N 1
ATOM 1684 C CA . TRP A 1 221 ? 15.568 -0.892 -31.681 1.00 95.31 221 TRP A CA 1
ATOM 1685 C C . TRP A 1 221 ? 16.156 0.312 -32.434 1.00 95.31 221 TRP A C 1
ATOM 1687 O O . TRP A 1 221 ? 17.001 0.126 -33.305 1.00 95.31 221 TRP A O 1
ATOM 1697 N N . GLN A 1 222 ? 15.700 1.529 -32.127 1.00 96.44 222 GLN A N 1
ATOM 1698 C CA . GLN A 1 222 ? 16.227 2.785 -32.660 1.00 96.44 222 GLN A CA 1
ATOM 1699 C C . GLN A 1 222 ? 17.215 3.461 -31.694 1.00 96.44 222 GLN A C 1
ATOM 1701 O O . GLN A 1 222 ? 17.755 4.515 -32.027 1.00 96.44 222 GLN A O 1
ATOM 1706 N N . ILE A 1 223 ? 17.437 2.890 -30.503 1.00 96.00 223 ILE A N 1
ATOM 1707 C CA . ILE A 1 223 ? 18.345 3.432 -29.489 1.00 96.00 223 ILE A CA 1
ATOM 1708 C C . ILE A 1 223 ? 19.704 2.738 -29.617 1.00 96.00 223 ILE A C 1
ATOM 1710 O O . ILE A 1 223 ? 19.919 1.659 -29.067 1.00 96.00 223 ILE A O 1
ATOM 1714 N N . ASP A 1 224 ? 20.637 3.382 -30.317 1.00 93.19 224 ASP A N 1
ATOM 1715 C CA . ASP A 1 224 ? 22.039 2.940 -30.353 1.00 93.19 224 ASP A CA 1
ATOM 1716 C C . ASP A 1 224 ? 22.767 3.290 -29.038 1.00 93.19 224 ASP A C 1
ATOM 1718 O O . ASP A 1 224 ? 23.539 2.499 -28.493 1.00 93.19 224 ASP A O 1
ATOM 1722 N N . GLU A 1 225 ? 22.490 4.479 -28.500 1.00 93.00 225 GLU A N 1
ATOM 1723 C CA . GLU A 1 225 ? 23.041 4.997 -27.247 1.00 93.00 225 GLU A CA 1
ATOM 1724 C C . GLU A 1 225 ? 22.024 5.943 -26.595 1.00 93.00 225 GLU A C 1
ATOM 1726 O O . GLU A 1 225 ? 21.520 6.875 -27.234 1.00 93.00 225 GLU A O 1
ATOM 1731 N N . LYS A 1 226 ? 21.713 5.724 -25.312 1.00 93.50 226 LYS A N 1
ATOM 1732 C CA . LYS A 1 226 ? 20.919 6.666 -24.516 1.00 93.50 226 LYS A CA 1
ATOM 1733 C C . LYS A 1 226 ? 21.688 7.981 -24.395 1.00 93.50 226 LYS A C 1
ATOM 1735 O O . LYS A 1 226 ? 22.774 8.025 -23.828 1.00 93.50 226 LYS A O 1
ATOM 1740 N N . SER A 1 227 ? 21.103 9.050 -24.932 1.00 92.19 227 SER A N 1
ATOM 1741 C CA . SER A 1 227 ? 21.659 10.415 -24.923 1.00 92.19 227 SER A CA 1
ATOM 1742 C C . SER A 1 227 ? 20.805 11.415 -24.138 1.00 92.19 227 SER A C 1
ATOM 1744 O O . SER A 1 227 ? 21.245 12.529 -23.867 1.00 92.19 227 SER A O 1
ATOM 1746 N N . THR A 1 228 ? 19.594 11.012 -23.749 1.00 92.56 228 THR A N 1
ATOM 1747 C CA . THR A 1 228 ? 18.656 11.797 -22.942 1.00 92.56 228 THR A CA 1
ATOM 1748 C C . THR A 1 228 ? 18.011 10.900 -21.880 1.00 92.56 228 THR A C 1
ATOM 1750 O O . THR A 1 228 ? 17.897 9.689 -22.107 1.00 92.56 228 THR A O 1
ATOM 1753 N N . PRO A 1 229 ? 17.606 11.432 -20.714 1.00 93.75 229 PRO A N 1
ATOM 1754 C CA . PRO A 1 229 ? 16.845 10.659 -19.744 1.00 93.75 229 PRO A CA 1
ATOM 1755 C C . PRO A 1 229 ? 15.488 10.228 -20.313 1.00 93.75 229 PRO A C 1
ATOM 1757 O O . PRO A 1 229 ? 14.758 11.041 -20.885 1.00 93.75 229 PRO A O 1
ATOM 1760 N N . PHE A 1 230 ? 15.130 8.962 -20.102 1.00 94.94 230 PHE A N 1
ATOM 1761 C CA . PHE A 1 230 ? 13.764 8.489 -20.295 1.00 94.94 230 PHE A CA 1
ATOM 1762 C C . PHE A 1 230 ? 12.976 8.707 -19.006 1.00 94.94 230 PHE A C 1
ATOM 1764 O O . PHE A 1 230 ? 13.505 8.572 -17.900 1.00 94.94 230 PHE A O 1
ATOM 1771 N N . LEU A 1 231 ? 11.729 9.136 -19.158 1.00 93.19 231 LEU A N 1
ATOM 1772 C CA . LEU A 1 231 ? 10.866 9.550 -18.051 1.00 93.19 231 LEU A CA 1
ATOM 1773 C C . LEU A 1 231 ? 9.695 8.590 -17.846 1.00 93.19 231 LEU A C 1
ATOM 1775 O O . LEU A 1 231 ? 9.053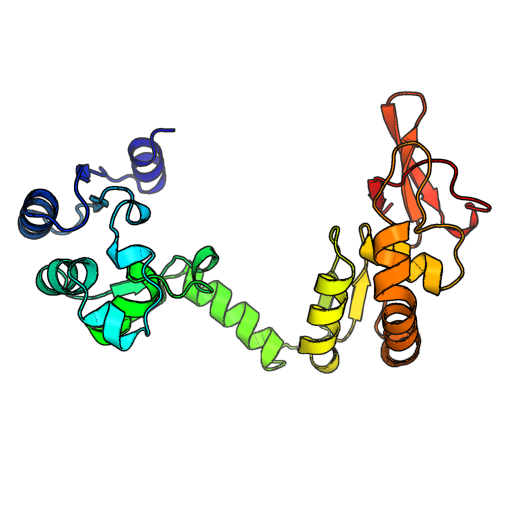 8.642 -16.799 1.00 93.19 231 LEU A O 1
ATOM 1779 N N . ASP A 1 232 ? 9.417 7.744 -18.838 1.00 94.50 232 ASP A N 1
ATOM 1780 C CA . ASP A 1 232 ? 8.300 6.810 -18.841 1.00 94.50 232 ASP A CA 1
ATOM 1781 C C . ASP A 1 232 ? 8.502 5.721 -19.911 1.00 94.50 232 ASP A C 1
ATOM 1783 O O . ASP A 1 232 ? 9.389 5.825 -20.766 1.00 94.50 232 ASP A O 1
ATOM 1787 N N . VAL A 1 233 ? 7.659 4.692 -19.879 1.00 95.44 233 VAL A N 1
ATOM 1788 C CA . VAL A 1 233 ? 7.468 3.792 -21.027 1.00 95.44 233 VAL A CA 1
ATOM 1789 C C . VAL A 1 233 ? 6.798 4.542 -22.184 1.00 95.44 233 VAL A C 1
ATOM 1791 O O . VAL A 1 233 ? 6.189 5.592 -21.955 1.00 95.44 233 VAL A O 1
ATOM 1794 N N . GLY A 1 234 ? 6.960 4.029 -23.409 1.00 92.50 234 GLY A N 1
ATOM 1795 C CA . GLY A 1 234 ? 6.322 4.558 -24.619 1.00 92.50 234 GLY A CA 1
ATOM 1796 C C . GLY A 1 234 ? 4.804 4.595 -24.545 1.00 92.50 234 GLY A C 1
ATOM 1797 O O . GLY A 1 234 ? 4.196 3.667 -23.968 1.00 92.50 234 GLY A O 1
#

Nearest PDB structures (foldseek):
  2cun-assembly1_B  TM=8.545E-01  e=3.783E-16  Pyrococcus horikoshii OT3
  7la1-assembly1_B  TM=8.167E-01  e=3.977E-13  Mycobacterium avium 104
  4axx-assembly1_A  TM=6.215E-01  e=5.875E-13  Homo sapiens
  4ng4-assembly2_B  TM=7.636E-01  e=2.045E-10  Coxiella burnetii RSA 493
  6i06-assembly1_A  TM=7.960E-01  e=3.918E-10  Pseudomonas

Foldseek 3Di:
DPPQVVVCVVVVAHEAEFAAQQDPSVLVCLQPDDPPYHYDYPDPVVDPLFQDPDALCVLLVDSRNVRVLVSDAEAEDACLVCQVDPTSNNRNNVNRHHYYYDPNRVVVCVVVVCQQVLVDDDAAEAEDEDQALVVRLVVCVNRVVSHQAYEYKDLNLQLLCVLVPFQGQDDADPDPRGPVRCVVCVVVSNVCCVVCVNRYHHAQKFWDQDPVRDIDIDGRVRPPHDHGDTDIGD

Organism: NCBI:txid1220023

Radius of gyration: 24.57 Å; Cα contacts (8 Å, |Δi|>4): 357; chains: 1; bounding box: 53×40×62 Å

Secondary structure (DSSP, 8-state):
--HHHHHHHHHTS-EEEES-SSSHHHHHHHHTPPTT-EEEE--GGGSTTTS----HHHHTTSHHHHHHHTT-S-EEE--GGGTTS--IIIIIGGGTS-EEE-HHHHHHHHHHHHHHHT--SS--EEEE--S-HHHHHHHHHHHGGG-SEEEE-HHHHHHHHHHTT-S-SS--TT--SSHHHHHHHHHHHHHHHHHHGGGEE--SEEEEE-TTS-EEEEEGGG-SS--S-EEEE-

Solvent-accessible surface area (backbone atoms only — not comparable to full-atom values): 13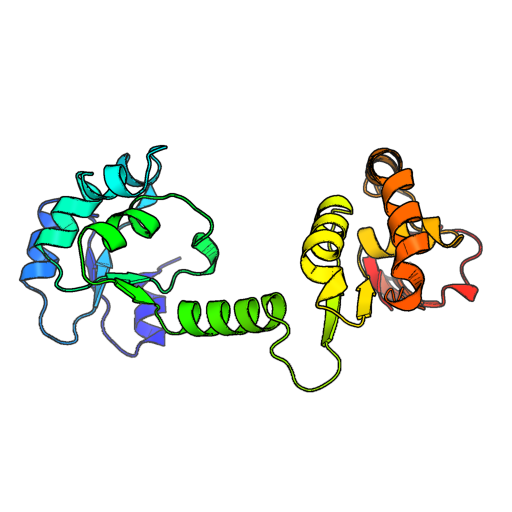385 Å² total; per-residue (Å²): 130,71,65,50,63,54,51,19,68,76,64,79,44,76,51,47,78,38,99,28,69,52,48,70,71,27,50,54,52,54,74,70,53,55,96,89,63,43,77,44,60,39,72,58,82,78,41,74,61,28,75,43,95,54,56,45,77,54,26,28,70,27,68,58,34,42,50,46,48,78,69,45,85,60,39,69,49,54,55,56,97,54,63,91,47,72,28,21,88,68,42,3,42,62,75,67,35,63,60,44,69,26,72,60,24,43,54,53,49,52,57,54,46,32,47,76,70,52,69,66,91,75,86,44,73,45,80,48,60,43,77,49,49,64,66,49,49,53,49,46,72,74,42,46,96,50,42,62,32,37,39,36,28,49,52,30,22,31,40,50,39,30,68,75,69,44,49,47,43,60,57,38,92,90,51,90,68,26,54,68,56,40,76,76,38,49,69,59,53,45,50,50,44,73,76,41,41,94,31,53,42,68,68,68,26,36,15,28,70,44,101,84,76,40,87,43,70,48,47,53,93,75,45,83,62,66,80,64,61,69,81,42,61,90